Protein AF-A0A2N0B9K7-F1 (afdb_monomer_lite)

Radius of gyration: 24.24 Å; chains: 1; bounding box: 73×60×62 Å

Structure (mmCIF, N/CA/C/O backbone):
data_AF-A0A2N0B9K7-F1
#
_entry.id   AF-A0A2N0B9K7-F1
#
loop_
_atom_site.group_PDB
_atom_site.id
_atom_site.type_symbol
_atom_site.label_atom_id
_atom_site.label_alt_id
_atom_site.label_comp_id
_atom_site.label_asym_id
_atom_site.label_entity_id
_atom_site.label_seq_id
_atom_site.pdbx_PDB_ins_code
_atom_site.Cartn_x
_atom_site.Cartn_y
_atom_site.Cartn_z
_atom_site.occupancy
_atom_site.B_iso_or_equiv
_atom_site.auth_seq_id
_atom_site.auth_comp_id
_atom_site.auth_asym_id
_atom_site.auth_atom_id
_atom_site.pdbx_PDB_model_num
ATOM 1 N N . MET A 1 1 ? -47.141 42.697 14.005 1.00 39.62 1 MET A N 1
ATOM 2 C CA . MET A 1 1 ? -47.001 41.794 12.839 1.00 39.62 1 MET A CA 1
ATOM 3 C C . MET A 1 1 ? -46.408 42.577 11.673 1.00 39.62 1 MET A C 1
ATOM 5 O O . MET A 1 1 ? -47.126 43.359 11.064 1.00 39.62 1 MET A O 1
ATOM 9 N N . ARG A 1 2 ? -45.106 42.437 11.390 1.00 40.75 2 ARG A N 1
ATOM 10 C CA . ARG A 1 2 ? -44.506 42.944 10.142 1.00 40.75 2 ARG A CA 1
ATOM 11 C C . ARG A 1 2 ? -44.553 41.817 9.115 1.00 40.75 2 ARG A C 1
ATOM 13 O O . ARG A 1 2 ? -44.031 40.745 9.392 1.00 40.75 2 ARG A O 1
ATOM 20 N N . ARG A 1 3 ? -45.212 42.049 7.977 1.00 46.88 3 ARG A N 1
ATOM 21 C CA . ARG A 1 3 ? -45.185 41.140 6.823 1.00 46.88 3 ARG A CA 1
ATOM 22 C C . ARG A 1 3 ? -43.888 41.394 6.054 1.00 46.88 3 ARG A C 1
ATOM 24 O O . ARG A 1 3 ? -43.639 42.531 5.661 1.00 46.88 3 ARG A O 1
ATOM 31 N N . GLU A 1 4 ? -43.065 40.365 5.890 1.00 45.44 4 GLU A N 1
ATOM 32 C CA . GLU A 1 4 ? -41.882 40.423 5.028 1.00 45.44 4 GLU A CA 1
ATOM 33 C C . GLU A 1 4 ? -42.287 40.417 3.545 1.00 45.44 4 GLU A C 1
ATOM 35 O O . GLU A 1 4 ? -43.306 39.843 3.161 1.00 45.44 4 GLU A O 1
ATOM 40 N N . ASN A 1 5 ? -41.508 41.131 2.727 1.00 48.59 5 ASN A N 1
ATOM 41 C CA . ASN A 1 5 ? -41.804 41.447 1.331 1.00 48.59 5 ASN A CA 1
ATOM 42 C C . ASN A 1 5 ? -41.466 40.250 0.400 1.00 48.59 5 ASN A C 1
ATOM 44 O O . ASN A 1 5 ? -40.305 39.822 0.372 1.00 48.59 5 ASN A O 1
ATOM 48 N N . PRO A 1 6 ? -42.428 39.710 -0.376 1.00 53.12 6 PRO A N 1
ATOM 49 C CA . PRO A 1 6 ? -42.260 38.474 -1.155 1.00 53.12 6 PRO A CA 1
ATOM 50 C C . PRO A 1 6 ? -41.250 38.559 -2.315 1.00 53.12 6 PRO A C 1
ATOM 52 O O . PRO A 1 6 ? -40.698 37.537 -2.724 1.00 53.12 6 PRO A O 1
ATOM 55 N N . GLU A 1 7 ? -40.928 39.751 -2.828 1.00 51.97 7 GLU A N 1
ATOM 56 C CA . GLU A 1 7 ? -39.942 39.894 -3.916 1.00 51.97 7 GLU A CA 1
ATOM 57 C C . GLU A 1 7 ? -38.506 39.565 -3.469 1.00 51.97 7 GLU A C 1
ATOM 59 O O . GLU A 1 7 ? -37.702 39.017 -4.233 1.00 51.97 7 GLU A O 1
ATOM 64 N N . THR A 1 8 ? -38.191 39.817 -2.196 1.00 52.34 8 THR A N 1
ATOM 65 C CA . THR A 1 8 ? -36.884 39.506 -1.600 1.00 52.34 8 THR A CA 1
ATOM 66 C C . THR A 1 8 ? -36.643 38.003 -1.443 1.00 52.34 8 THR A C 1
ATOM 68 O O . THR A 1 8 ? -35.501 37.556 -1.552 1.00 52.34 8 THR A O 1
ATOM 71 N N . GLU A 1 9 ? -37.691 37.204 -1.236 1.00 50.91 9 GLU A N 1
ATOM 72 C CA . GLU A 1 9 ? -37.573 35.744 -1.133 1.00 50.91 9 GLU A CA 1
ATOM 73 C C . GLU A 1 9 ? -37.316 35.080 -2.488 1.00 50.91 9 GLU A C 1
ATOM 75 O O . GLU A 1 9 ? -36.473 34.188 -2.595 1.00 50.91 9 GLU A O 1
ATOM 80 N N . ILE A 1 10 ? -37.980 35.542 -3.550 1.00 53.94 10 ILE A N 1
ATOM 81 C CA . ILE A 1 10 ? -37.836 34.966 -4.896 1.00 53.94 10 ILE A CA 1
ATOM 82 C C . ILE A 1 10 ? -36.427 35.228 -5.453 1.00 53.94 10 ILE A C 1
ATOM 84 O O . ILE A 1 10 ? -35.823 34.347 -6.078 1.00 53.94 10 ILE A O 1
ATOM 88 N N . SER A 1 11 ? -35.864 36.409 -5.178 1.00 48.28 11 SER A N 1
ATOM 89 C CA . SER A 1 11 ? -34.483 36.745 -5.547 1.00 48.28 11 SER A CA 1
ATOM 90 C C . SER A 1 11 ? -33.460 35.894 -4.777 1.00 48.28 11 SER A C 1
ATOM 92 O O . SER A 1 11 ? -32.559 35.305 -5.385 1.00 48.28 11 SER A O 1
ATOM 94 N N . LYS A 1 12 ? -33.659 35.699 -3.461 1.00 47.34 12 LYS A N 1
ATOM 95 C CA . LYS A 1 12 ? -32.837 34.791 -2.635 1.00 47.34 12 LYS A CA 1
ATOM 96 C C . LYS A 1 12 ? -32.914 33.341 -3.128 1.00 47.34 12 LYS A C 1
ATOM 98 O O . LYS A 1 12 ? -31.878 32.698 -3.292 1.00 47.34 12 LYS A O 1
ATOM 103 N N . MET A 1 13 ? -34.105 32.844 -3.468 1.00 43.22 13 MET A N 1
ATOM 104 C CA . MET A 1 13 ? -34.295 31.489 -4.004 1.00 43.22 13 MET A CA 1
ATOM 105 C C . MET A 1 13 ? -33.616 31.273 -5.366 1.00 43.22 13 MET A C 1
ATOM 107 O O . MET A 1 13 ? -33.072 30.194 -5.615 1.00 43.22 13 MET A O 1
ATOM 111 N N . ARG A 1 14 ? -33.587 32.281 -6.253 1.00 43.34 14 ARG A N 1
ATOM 112 C CA . ARG A 1 14 ? -32.855 32.194 -7.533 1.00 43.34 14 ARG A CA 1
ATOM 113 C C . ARG A 1 14 ? -31.338 32.162 -7.339 1.00 43.34 14 ARG A C 1
ATOM 115 O O . ARG A 1 14 ? -30.671 31.395 -8.033 1.00 43.34 14 ARG A O 1
ATOM 122 N N . ILE A 1 15 ? -30.799 32.935 -6.395 1.00 47.88 15 ILE A N 1
ATOM 123 C CA . ILE A 1 15 ? -29.361 32.957 -6.075 1.00 47.88 15 ILE A CA 1
ATOM 124 C C . ILE A 1 15 ? -28.927 31.631 -5.431 1.00 47.88 15 ILE A C 1
ATOM 126 O O . ILE A 1 15 ? -27.910 31.067 -5.835 1.00 47.88 15 ILE A O 1
ATOM 130 N N . ILE A 1 16 ? -29.735 31.070 -4.524 1.00 46.47 16 ILE A N 1
ATOM 131 C CA . ILE A 1 16 ? -29.478 29.763 -3.895 1.00 46.47 16 ILE A CA 1
ATOM 132 C C . ILE A 1 16 ? -29.486 28.638 -4.938 1.00 46.47 16 ILE A C 1
ATOM 134 O O . ILE A 1 16 ? -28.570 27.821 -4.955 1.00 46.47 16 ILE A O 1
ATOM 138 N N . ARG A 1 17 ? -30.439 28.633 -5.883 1.00 40.28 17 ARG A N 1
ATOM 139 C CA . ARG A 1 17 ? -30.483 27.627 -6.964 1.00 40.28 17 ARG A CA 1
ATOM 140 C C . ARG A 1 17 ? -29.315 27.742 -7.951 1.00 40.28 17 ARG A C 1
ATOM 142 O O . ARG A 1 17 ? -28.877 26.727 -8.490 1.00 40.28 17 ARG A O 1
ATOM 149 N N . ARG A 1 18 ? -28.794 28.952 -8.197 1.00 37.12 18 ARG A N 1
ATOM 150 C CA . ARG A 1 18 ? -27.610 29.179 -9.052 1.00 37.12 18 ARG A CA 1
ATOM 151 C C . ARG A 1 18 ? -26.314 28.772 -8.340 1.00 37.12 18 ARG A C 1
ATOM 153 O O . ARG A 1 18 ? -25.482 28.116 -8.955 1.00 37.12 18 ARG A O 1
ATOM 160 N N . SER A 1 19 ? -26.195 29.086 -7.049 1.00 40.81 19 SER A N 1
ATOM 161 C CA . SER A 1 19 ? -25.096 28.664 -6.168 1.00 40.81 19 SER A CA 1
ATOM 162 C C . SER A 1 19 ? -25.042 27.142 -6.006 1.00 40.81 19 SER A C 1
ATOM 164 O O . SER A 1 19 ? -23.991 26.541 -6.210 1.00 40.81 19 SER A O 1
ATOM 166 N N . GLN A 1 20 ? -26.192 26.498 -5.772 1.00 45.50 20 GLN A N 1
ATOM 167 C CA . GLN A 1 20 ? -26.290 25.040 -5.704 1.00 45.50 20 GLN A CA 1
ATOM 168 C C . GLN A 1 20 ? -25.861 24.394 -7.020 1.00 45.50 20 GLN A C 1
ATOM 170 O O . GLN A 1 20 ? -25.019 23.513 -6.982 1.00 45.50 20 GLN A O 1
ATOM 175 N N . ARG A 1 21 ? -26.331 24.874 -8.182 1.00 37.31 21 ARG A N 1
ATOM 176 C CA . ARG A 1 21 ? -25.922 24.325 -9.490 1.00 37.31 21 ARG A CA 1
ATOM 177 C C . ARG A 1 21 ? -24.427 24.490 -9.789 1.00 37.31 21 ARG A C 1
ATOM 179 O O . ARG A 1 21 ? -23.845 23.583 -10.372 1.00 37.31 21 ARG A O 1
ATOM 186 N N . ILE A 1 22 ? -23.801 25.600 -9.388 1.00 44.16 22 ILE A N 1
ATOM 187 C CA . ILE A 1 22 ? -22.349 25.816 -9.548 1.00 44.16 22 ILE A CA 1
ATOM 188 C C . ILE A 1 22 ? -21.558 24.916 -8.588 1.00 44.16 22 ILE A C 1
ATOM 190 O O . ILE A 1 22 ? -20.574 24.310 -9.003 1.00 44.16 22 ILE A O 1
ATOM 194 N N . ALA A 1 23 ? -22.017 24.756 -7.344 1.00 41.81 23 ALA A N 1
ATOM 195 C CA . ALA A 1 23 ? -21.420 23.831 -6.385 1.00 41.81 23 ALA A CA 1
ATOM 196 C C . ALA A 1 23 ? -21.549 22.369 -6.845 1.00 41.81 23 ALA A C 1
ATOM 198 O O . ALA A 1 23 ? -20.580 21.625 -6.759 1.00 41.81 23 ALA A O 1
ATOM 199 N N . THR A 1 24 ? -22.694 21.963 -7.413 1.00 42.88 24 THR A N 1
ATOM 200 C CA . THR A 1 24 ? -22.865 20.613 -7.981 1.00 42.88 24 THR A CA 1
ATOM 201 C C . THR A 1 24 ? -21.972 20.399 -9.205 1.00 42.88 24 THR A C 1
ATOM 203 O O . THR A 1 24 ? -21.429 19.313 -9.367 1.00 42.88 24 THR A O 1
ATOM 206 N N . LEU A 1 25 ? -21.768 21.425 -10.042 1.00 33.03 25 LEU A N 1
ATOM 207 C CA . LEU A 1 25 ? -20.898 21.337 -11.219 1.00 33.03 25 LEU A CA 1
ATOM 208 C C . LEU A 1 25 ? -19.408 21.271 -10.835 1.00 33.03 25 LEU A C 1
ATOM 210 O O . LEU A 1 25 ? -18.680 20.460 -11.393 1.00 33.03 25 LEU A O 1
ATOM 214 N N . LEU A 1 26 ? -18.957 22.060 -9.853 1.00 34.88 26 LEU A N 1
ATOM 215 C CA . LEU A 1 26 ? -17.580 22.011 -9.338 1.00 34.88 26 LEU A CA 1
ATOM 216 C C . LEU A 1 26 ? -17.288 20.700 -8.591 1.00 34.88 26 LEU A C 1
ATOM 218 O O . LEU A 1 26 ? -16.206 20.137 -8.745 1.00 34.88 26 LEU A O 1
ATOM 222 N N . PHE A 1 27 ? -18.262 20.175 -7.841 1.00 36.56 27 PHE A N 1
ATOM 223 C CA . PHE A 1 27 ? -18.154 18.870 -7.186 1.00 36.56 27 PHE A CA 1
ATOM 224 C C . PHE A 1 27 ? -18.120 17.733 -8.217 1.00 36.56 27 PHE A C 1
ATOM 226 O O . PHE A 1 27 ? -17.289 16.839 -8.114 1.00 36.56 27 PHE A O 1
ATOM 233 N N . ALA A 1 28 ? -18.939 17.811 -9.272 1.00 30.83 28 ALA A N 1
ATOM 234 C CA . ALA A 1 28 ? -18.919 16.847 -10.369 1.00 30.83 28 ALA A CA 1
ATOM 235 C C . ALA A 1 28 ? -17.606 16.892 -11.171 1.00 30.83 28 ALA A C 1
ATOM 237 O O . ALA A 1 28 ? -17.072 15.840 -11.497 1.00 30.83 28 ALA A O 1
ATOM 238 N N . ILE A 1 29 ? -17.038 18.073 -11.445 1.00 37.44 29 ILE A N 1
ATOM 239 C CA . ILE A 1 29 ? -15.742 18.199 -12.139 1.00 37.44 29 ILE A CA 1
ATOM 240 C C . ILE A 1 29 ? -14.598 17.660 -11.267 1.00 37.44 29 ILE A C 1
ATOM 242 O O . ILE A 1 29 ? -13.716 16.980 -11.791 1.00 37.44 29 ILE A O 1
ATOM 246 N N . SER A 1 30 ? -14.637 17.883 -9.948 1.00 35.56 30 SER A N 1
ATOM 247 C CA . SER A 1 30 ? -13.704 17.259 -8.999 1.00 35.56 30 SER A CA 1
ATOM 248 C C . SER A 1 30 ? -13.837 15.730 -9.016 1.00 35.56 30 SER A C 1
ATOM 250 O O . SER A 1 30 ? -12.867 15.028 -9.285 1.00 35.56 30 SER A O 1
ATOM 252 N N . CYS A 1 31 ? -15.053 15.191 -8.881 1.00 34.00 31 CYS A N 1
ATOM 253 C CA . CYS A 1 31 ? -15.286 13.744 -8.889 1.00 34.00 31 CYS A CA 1
ATOM 254 C C . CYS A 1 31 ? -14.933 13.069 -10.232 1.00 34.00 31 CYS A C 1
ATOM 256 O O . CYS A 1 31 ? -14.394 11.964 -10.229 1.00 34.00 31 CYS A O 1
ATOM 258 N N . ILE A 1 32 ? -15.177 13.722 -11.377 1.00 33.44 32 ILE A N 1
ATOM 259 C CA . ILE A 1 32 ? -14.824 13.198 -12.711 1.00 33.44 32 ILE A CA 1
ATOM 260 C C . ILE A 1 32 ? -13.302 13.233 -12.930 1.00 33.44 32 ILE A C 1
ATOM 262 O O . ILE A 1 32 ? -12.739 12.274 -13.457 1.00 33.44 32 ILE A O 1
ATOM 266 N N . SER A 1 33 ? -12.616 14.284 -12.468 1.00 34.84 33 SER A N 1
ATOM 267 C CA . SER A 1 33 ? -11.148 14.386 -12.549 1.00 34.84 33 SER A CA 1
ATOM 268 C C . SER A 1 33 ? -10.447 13.360 -11.648 1.00 34.84 33 SER A C 1
ATOM 270 O O . SER A 1 33 ? -9.407 12.818 -12.014 1.00 34.84 33 SER A O 1
ATOM 272 N N . PHE A 1 34 ? -11.047 13.034 -10.500 1.00 37.44 34 PHE A N 1
ATOM 273 C CA . PHE A 1 34 ? -10.532 12.050 -9.546 1.00 37.44 34 PHE A CA 1
ATOM 274 C C . PHE A 1 34 ? -10.842 10.598 -9.935 1.00 37.44 34 PHE A C 1
ATOM 276 O O . PHE A 1 34 ? -10.009 9.721 -9.697 1.00 37.44 34 PHE A O 1
ATOM 283 N N . SER A 1 35 ? -11.999 10.315 -10.561 1.00 39.81 35 SER A N 1
ATOM 284 C CA . SER A 1 35 ? -12.300 9.005 -11.184 1.00 39.81 35 SER A CA 1
ATOM 285 C C . SER A 1 35 ? -11.183 8.577 -12.118 1.00 39.81 35 SER A C 1
ATOM 287 O O . SER A 1 35 ? -10.720 7.441 -12.066 1.00 39.81 35 SER A O 1
ATOM 289 N N . LEU A 1 36 ? -10.717 9.540 -12.905 1.00 35.50 36 LEU A N 1
ATOM 290 C CA . LEU A 1 36 ? -9.620 9.376 -13.829 1.00 35.50 36 LEU A CA 1
ATOM 291 C C . LEU A 1 36 ? -8.286 9.117 -13.110 1.00 35.50 36 LEU A C 1
ATOM 293 O O . LEU A 1 36 ? -7.494 8.335 -13.605 1.00 35.50 36 LEU A O 1
ATOM 297 N N . TYR A 1 37 ? -8.016 9.717 -11.948 1.00 38.06 37 TYR A N 1
ATOM 298 C CA . TYR A 1 37 ? -6.670 9.740 -11.362 1.00 38.06 37 TYR A CA 1
ATOM 299 C C . TYR A 1 37 ? -6.185 8.418 -10.737 1.00 38.06 37 TYR A C 1
ATOM 301 O O . TYR A 1 37 ? -4.991 8.156 -10.814 1.00 38.06 37 TYR A O 1
ATOM 309 N N . SER A 1 38 ? -7.040 7.561 -10.157 1.00 46.03 38 SER A N 1
ATOM 310 C CA . SER A 1 38 ? -6.562 6.271 -9.601 1.00 46.03 38 SER A CA 1
ATOM 311 C C . SER A 1 38 ? -6.305 5.219 -10.679 1.00 46.03 38 SER A C 1
ATOM 313 O O . SER A 1 38 ? -5.316 4.493 -10.616 1.00 46.03 38 SER A O 1
ATOM 315 N N . GLU A 1 39 ? -7.145 5.181 -11.712 1.00 45.41 39 GLU A N 1
ATOM 316 C CA . GLU A 1 39 ? -6.987 4.264 -12.840 1.00 45.41 39 GLU A CA 1
ATOM 317 C C . GLU A 1 39 ? -5.920 4.780 -13.822 1.00 45.41 39 GLU A C 1
ATOM 319 O O . GLU A 1 39 ? -5.015 4.036 -14.192 1.00 45.41 39 GLU A O 1
ATOM 324 N N . ILE A 1 40 ? -5.914 6.081 -14.156 1.00 46.81 40 ILE A N 1
ATOM 325 C CA . ILE A 1 40 ? -4.844 6.690 -14.968 1.00 46.81 40 ILE A CA 1
ATOM 326 C C . ILE A 1 40 ? -3.535 6.775 -14.194 1.00 46.81 40 ILE A C 1
ATOM 328 O O . ILE A 1 40 ? -2.494 6.544 -14.788 1.00 46.81 40 ILE A O 1
ATOM 332 N N . GLY A 1 41 ? -3.533 7.120 -12.908 1.00 53.28 41 GLY A N 1
ATOM 333 C CA . GLY A 1 41 ? -2.304 7.273 -12.123 1.00 53.28 41 GLY A CA 1
ATOM 334 C C . GLY A 1 41 ? -1.528 5.966 -12.023 1.00 53.28 41 GLY A C 1
ATOM 335 O O . GLY A 1 41 ? -0.323 5.955 -12.285 1.00 53.28 41 GLY A O 1
ATOM 336 N N . ASN A 1 42 ? -2.236 4.865 -11.752 1.00 55.25 42 ASN A N 1
ATOM 337 C CA . ASN A 1 42 ? -1.649 3.532 -11.704 1.00 55.25 42 ASN A CA 1
ATOM 338 C C . ASN A 1 42 ? -1.136 3.080 -13.076 1.00 55.25 42 ASN A C 1
ATOM 340 O O . ASN A 1 42 ? 0.042 2.742 -13.206 1.00 55.25 42 ASN A O 1
ATOM 344 N N . ASN A 1 43 ? -1.981 3.168 -14.108 1.00 63.44 43 ASN A N 1
ATOM 345 C CA . ASN A 1 43 ? -1.618 2.751 -15.465 1.00 63.44 43 ASN A CA 1
ATOM 346 C C . ASN A 1 43 ? -0.480 3.609 -16.038 1.00 63.44 43 ASN A C 1
ATOM 348 O O . ASN A 1 43 ? 0.401 3.110 -16.732 1.00 63.44 43 ASN A O 1
ATOM 352 N N . ARG A 1 44 ? -0.448 4.904 -15.711 1.00 74.06 44 ARG A N 1
ATOM 353 C CA . ARG A 1 44 ? 0.588 5.840 -16.162 1.00 74.06 44 ARG A CA 1
ATOM 354 C C . ARG A 1 44 ? 1.912 5.632 -15.434 1.00 74.06 44 ARG A C 1
ATOM 356 O O . ARG A 1 44 ? 2.960 5.815 -16.046 1.00 74.06 44 ARG A O 1
ATOM 363 N N . LEU A 1 45 ? 1.896 5.267 -14.150 1.00 69.69 45 LEU A N 1
ATOM 364 C CA . LEU A 1 45 ? 3.125 4.935 -13.428 1.00 69.69 45 LEU A CA 1
ATOM 365 C C . LEU A 1 45 ? 3.739 3.643 -13.973 1.00 69.69 45 LEU A C 1
ATOM 367 O O . LEU A 1 45 ? 4.937 3.617 -14.255 1.00 69.69 45 LEU A O 1
ATOM 371 N N . GLU A 1 46 ? 2.923 2.611 -14.201 1.00 69.00 46 GLU A N 1
ATOM 372 C CA . GLU A 1 46 ? 3.372 1.383 -14.862 1.00 69.00 46 GLU A CA 1
ATOM 373 C C . GLU A 1 46 ? 3.924 1.668 -16.264 1.00 69.00 46 GLU A C 1
ATOM 375 O O . GLU A 1 46 ? 5.028 1.231 -16.588 1.00 69.00 46 GLU A O 1
ATOM 380 N N . GLU A 1 47 ? 3.222 2.466 -17.072 1.00 77.62 47 GLU A N 1
ATOM 381 C CA . GLU A 1 47 ? 3.668 2.852 -18.412 1.00 77.62 47 GLU A CA 1
ATOM 382 C C . GLU A 1 47 ? 5.046 3.532 -18.394 1.00 77.62 47 GLU A C 1
ATOM 384 O O . GLU A 1 47 ? 5.901 3.218 -19.223 1.00 77.62 47 GLU A O 1
ATOM 389 N N . LEU A 1 48 ? 5.291 4.450 -17.454 1.00 78.12 48 LEU A N 1
ATOM 390 C CA . LEU A 1 48 ? 6.590 5.116 -17.323 1.00 78.12 48 LEU A CA 1
ATOM 391 C C . LEU A 1 48 ? 7.704 4.121 -16.975 1.00 78.12 48 LEU A C 1
ATOM 393 O O . LEU A 1 48 ? 8.761 4.147 -17.612 1.00 78.12 48 LEU A O 1
ATOM 397 N N . ILE A 1 49 ? 7.436 3.201 -16.042 1.00 74.12 49 ILE A N 1
ATOM 398 C CA . ILE A 1 49 ? 8.371 2.140 -15.648 1.00 74.12 49 ILE A CA 1
ATOM 399 C C . ILE A 1 49 ? 8.684 1.236 -16.841 1.00 74.12 49 ILE A C 1
ATOM 401 O O . ILE A 1 49 ? 9.855 0.951 -17.106 1.00 74.12 49 ILE A O 1
ATOM 405 N N . LEU A 1 50 ? 7.666 0.802 -17.587 1.00 78.62 50 LEU A N 1
ATOM 406 C CA . LEU A 1 50 ? 7.848 -0.031 -18.772 1.00 78.62 50 LEU A CA 1
ATOM 407 C C . LEU A 1 50 ? 8.643 0.713 -19.850 1.00 78.62 50 LEU A C 1
ATOM 409 O O . LEU A 1 50 ? 9.637 0.178 -20.332 1.00 78.62 50 LEU A O 1
ATOM 413 N N . LYS A 1 51 ? 8.311 1.975 -20.152 1.00 83.50 51 LYS A N 1
ATOM 414 C CA . LYS A 1 51 ? 9.055 2.801 -21.122 1.00 83.50 51 LYS A CA 1
ATOM 415 C C . LYS A 1 51 ? 10.521 2.982 -20.745 1.00 83.50 51 LYS A C 1
ATOM 417 O O . LYS A 1 51 ? 11.385 2.926 -21.618 1.00 83.50 51 LYS A O 1
ATOM 422 N N . ARG A 1 52 ? 10.824 3.203 -19.461 1.00 85.88 52 ARG A N 1
ATOM 423 C CA . ARG A 1 52 ? 12.213 3.330 -18.995 1.00 85.88 52 ARG A CA 1
ATOM 424 C C . ARG A 1 52 ? 12.957 2.018 -19.187 1.00 85.88 52 ARG A C 1
ATOM 426 O O . ARG A 1 52 ? 14.063 2.015 -19.719 1.00 85.88 52 ARG A O 1
ATOM 433 N N . ASN A 1 53 ? 12.348 0.909 -18.772 1.00 83.12 53 ASN A N 1
ATOM 434 C CA . ASN A 1 53 ? 12.972 -0.408 -18.834 1.00 83.12 53 ASN A CA 1
ATOM 435 C C . ASN A 1 53 ? 13.071 -0.955 -20.265 1.00 83.12 53 ASN A C 1
ATOM 437 O O . ASN A 1 53 ? 14.004 -1.698 -20.557 1.00 83.12 53 ASN A O 1
ATOM 441 N N . GLU A 1 54 ? 12.207 -0.531 -21.185 1.00 87.38 54 GLU A N 1
ATOM 442 C CA . GLU A 1 54 ? 12.297 -0.884 -22.604 1.00 87.38 54 GLU A CA 1
ATOM 443 C C . GLU A 1 54 ? 13.654 -0.476 -23.206 1.00 87.38 54 GLU A C 1
ATOM 445 O O . GLU A 1 54 ? 14.241 -1.239 -23.974 1.00 87.38 54 GLU A O 1
ATOM 450 N N . LEU A 1 55 ? 14.209 0.677 -22.805 1.00 85.94 55 LEU A N 1
ATOM 451 C CA . LEU A 1 55 ? 15.529 1.146 -23.256 1.00 85.94 55 LEU A CA 1
ATOM 452 C C . LEU A 1 55 ? 16.633 0.132 -22.920 1.00 85.94 55 LEU A C 1
ATOM 454 O O . LEU A 1 55 ? 17.485 -0.172 -23.753 1.00 85.94 55 LEU A O 1
ATOM 458 N N . PHE A 1 56 ? 16.579 -0.452 -21.722 1.00 86.38 56 PHE A N 1
ATOM 459 C CA . PHE A 1 56 ? 17.498 -1.504 -21.288 1.00 86.38 56 PHE A CA 1
ATOM 460 C C . PHE A 1 56 ? 17.183 -2.843 -21.969 1.00 86.38 56 PHE A C 1
ATOM 462 O O . PHE A 1 56 ? 18.094 -3.545 -22.418 1.00 86.38 56 PHE A O 1
ATOM 469 N N . ALA A 1 57 ? 15.898 -3.181 -22.107 1.00 85.88 57 ALA A N 1
ATOM 470 C CA . ALA A 1 57 ? 15.437 -4.403 -22.759 1.00 85.88 57 ALA A CA 1
ATOM 471 C C . ALA A 1 57 ? 15.939 -4.491 -24.208 1.00 85.88 57 ALA A C 1
ATOM 473 O O . ALA A 1 57 ? 16.460 -5.527 -24.626 1.00 85.88 57 ALA A O 1
ATOM 474 N N . ARG A 1 58 ? 15.875 -3.381 -24.956 1.00 92.12 58 ARG A N 1
ATOM 475 C CA . ARG A 1 58 ? 16.371 -3.276 -26.339 1.00 92.12 58 ARG A CA 1
ATOM 476 C C . ARG A 1 58 ? 17.874 -3.513 -26.469 1.00 92.12 58 ARG A C 1
ATOM 478 O O . ARG A 1 58 ? 18.327 -3.936 -27.530 1.00 92.12 58 ARG A O 1
ATOM 485 N N . ARG A 1 59 ? 18.651 -3.292 -25.404 1.00 92.12 59 ARG A N 1
ATOM 486 C CA . ARG A 1 59 ? 20.090 -3.610 -25.354 1.00 92.12 59 ARG A CA 1
ATOM 487 C C . ARG A 1 59 ? 20.384 -5.028 -24.854 1.00 92.12 59 ARG A C 1
ATOM 489 O O . ARG A 1 59 ? 21.545 -5.406 -24.757 1.00 92.12 59 ARG A O 1
ATOM 496 N N . GLY A 1 60 ? 19.355 -5.826 -24.571 1.00 91.12 60 GLY A N 1
ATOM 497 C CA . GLY A 1 60 ? 19.495 -7.206 -24.111 1.00 91.12 60 GLY A CA 1
ATOM 498 C C . GLY A 1 60 ? 19.701 -7.343 -22.604 1.00 91.12 60 GLY A C 1
ATOM 499 O O . GLY A 1 60 ? 20.251 -8.352 -22.161 1.00 91.12 60 GLY A O 1
ATOM 500 N N . TYR A 1 61 ? 19.262 -6.363 -21.809 1.00 87.12 61 TYR A N 1
ATOM 501 C CA . TYR A 1 61 ? 19.331 -6.455 -20.353 1.00 87.12 61 TYR A CA 1
ATOM 502 C C . TYR A 1 61 ? 18.483 -7.619 -19.838 1.00 87.12 61 TYR A C 1
ATOM 504 O O . TYR A 1 61 ? 17.304 -7.742 -20.177 1.00 87.12 61 TYR A O 1
ATOM 512 N N . LYS A 1 62 ? 19.069 -8.476 -19.004 1.00 84.25 62 LYS A N 1
ATOM 513 C CA . LYS A 1 62 ? 18.397 -9.616 -18.379 1.00 84.25 62 LYS A CA 1
ATOM 514 C C . LYS A 1 62 ? 17.790 -9.201 -17.038 1.00 84.25 62 LYS A C 1
ATOM 516 O O . LYS A 1 62 ? 18.478 -9.201 -16.017 1.00 84.25 62 LYS A O 1
ATOM 521 N N . PHE A 1 63 ? 16.492 -8.900 -17.038 1.00 74.19 63 PHE A N 1
ATOM 522 C CA . PHE A 1 63 ? 15.771 -8.517 -15.823 1.00 74.19 63 PHE A CA 1
ATOM 523 C C . PHE A 1 63 ? 15.759 -9.650 -14.794 1.00 74.19 63 PHE A C 1
ATOM 525 O O . PHE A 1 63 ? 15.369 -10.778 -15.098 1.00 74.19 63 PHE A O 1
ATOM 532 N N . LYS A 1 64 ? 16.147 -9.332 -13.553 1.00 69.75 64 LYS A N 1
ATOM 533 C CA . LYS A 1 64 ? 15.875 -10.183 -12.381 1.00 69.75 64 LYS A CA 1
ATOM 534 C C . LYS A 1 64 ? 14.425 -10.048 -11.926 1.00 69.75 64 LYS A C 1
ATOM 536 O O . LYS A 1 64 ? 13.859 -10.978 -11.358 1.00 69.75 64 LYS A O 1
ATOM 541 N N . ASN A 1 65 ? 13.834 -8.882 -12.174 1.00 60.75 65 ASN A N 1
ATOM 542 C CA . ASN A 1 65 ? 12.439 -8.615 -11.895 1.00 60.75 65 ASN A CA 1
ATOM 543 C C . ASN A 1 65 ? 11.535 -9.539 -12.719 1.00 60.75 65 ASN A C 1
ATOM 545 O O . ASN A 1 65 ? 11.435 -9.377 -13.933 1.00 60.75 65 ASN A O 1
ATOM 549 N N . GLY A 1 66 ? 10.853 -10.473 -12.050 1.00 55.75 66 GLY A N 1
ATOM 550 C CA . GLY A 1 66 ? 9.948 -11.422 -12.700 1.00 55.75 66 GLY A CA 1
ATOM 551 C C . GLY A 1 66 ? 8.824 -10.752 -13.495 1.00 55.75 66 GLY A C 1
ATOM 552 O O . GLY A 1 66 ? 8.427 -11.288 -14.524 1.00 55.75 66 GLY A O 1
ATOM 553 N N . ILE A 1 67 ? 8.365 -9.563 -13.086 1.00 60.44 67 ILE A N 1
ATOM 554 C CA . ILE A 1 67 ? 7.330 -8.791 -13.791 1.00 60.44 67 ILE A CA 1
ATOM 555 C C . ILE A 1 67 ? 7.894 -8.219 -15.093 1.00 60.44 67 ILE A C 1
ATOM 557 O O . ILE A 1 67 ? 7.342 -8.477 -16.156 1.00 60.44 67 ILE A O 1
ATOM 561 N N . LEU A 1 68 ? 9.009 -7.481 -15.030 1.00 66.69 68 LEU A N 1
ATOM 562 C CA . LEU A 1 68 ? 9.630 -6.900 -16.230 1.00 66.69 68 LEU A CA 1
ATOM 563 C C . LEU A 1 68 ? 10.103 -7.993 -17.189 1.00 66.69 68 LEU A C 1
ATOM 565 O O . LEU A 1 68 ? 9.906 -7.886 -18.395 1.00 66.69 68 LEU A O 1
ATOM 569 N N . TYR A 1 69 ? 10.673 -9.073 -16.655 1.00 74.12 69 TYR A N 1
ATOM 570 C CA . TYR A 1 69 ? 11.055 -10.231 -17.451 1.00 74.12 69 TYR A CA 1
ATOM 571 C C . TYR A 1 69 ? 9.844 -10.866 -18.143 1.00 74.12 69 TYR A C 1
ATOM 573 O O . TYR A 1 69 ? 9.914 -11.127 -19.341 1.00 74.12 69 TYR A O 1
ATOM 581 N N . SER A 1 70 ? 8.739 -11.084 -17.417 1.00 71.69 70 SER A N 1
ATOM 582 C CA . SER A 1 70 ? 7.514 -11.673 -17.978 1.00 71.69 70 SER A CA 1
ATOM 583 C C . SER A 1 70 ? 6.843 -10.773 -19.006 1.00 71.69 70 SER A C 1
ATOM 585 O O . SER A 1 70 ? 6.357 -11.282 -20.001 1.00 71.69 70 SER A O 1
ATOM 587 N N . HIS A 1 71 ? 6.885 -9.456 -18.821 1.00 77.69 71 HIS A N 1
ATOM 588 C CA . HIS A 1 71 ? 6.388 -8.510 -19.811 1.00 77.69 71 HIS A CA 1
ATOM 589 C C . HIS A 1 71 ? 7.257 -8.506 -21.078 1.00 77.69 71 HIS A C 1
ATOM 591 O O . HIS A 1 71 ? 6.764 -8.718 -22.179 1.00 77.69 71 HIS A O 1
ATOM 597 N N . PHE A 1 72 ? 8.576 -8.308 -20.950 1.00 80.75 72 PHE A N 1
ATOM 598 C CA . PHE A 1 72 ? 9.430 -8.149 -22.130 1.00 80.75 72 PHE A CA 1
ATOM 599 C C . PHE A 1 72 ? 9.658 -9.450 -22.908 1.00 80.75 72 PHE A C 1
ATOM 601 O O . PHE A 1 72 ? 9.873 -9.397 -24.116 1.00 80.75 72 PHE A O 1
ATOM 608 N N . ARG A 1 73 ? 9.580 -10.625 -22.267 1.00 87.31 73 ARG A N 1
ATOM 609 C CA . ARG A 1 73 ? 9.701 -11.926 -22.959 1.00 87.31 73 ARG A CA 1
ATOM 610 C C . ARG A 1 73 ? 8.556 -12.234 -23.922 1.00 87.31 73 ARG A C 1
ATOM 612 O O . ARG A 1 73 ? 8.702 -13.162 -24.707 1.00 87.31 73 ARG A O 1
ATOM 619 N N . GLU A 1 74 ? 7.444 -11.507 -23.842 1.00 88.88 74 GLU A N 1
ATOM 620 C CA . GLU A 1 74 ? 6.329 -11.632 -24.788 1.00 88.88 74 GLU A CA 1
ATOM 621 C C . GLU A 1 74 ? 6.655 -11.003 -26.151 1.00 88.88 74 GLU A C 1
ATOM 623 O O . GLU A 1 74 ? 5.957 -11.257 -27.128 1.00 88.88 74 GLU A O 1
ATOM 628 N N . PHE A 1 75 ? 7.725 -10.207 -26.242 1.00 88.12 75 PHE A N 1
ATOM 629 C CA . PHE A 1 75 ? 8.123 -9.541 -27.475 1.00 88.12 75 PHE A CA 1
ATOM 630 C C . PHE A 1 75 ? 9.271 -10.272 -28.183 1.00 88.12 75 PHE A C 1
ATOM 632 O O . PHE A 1 75 ? 10.357 -10.433 -27.625 1.00 88.12 75 PHE A O 1
ATOM 639 N N . ASP A 1 76 ? 9.095 -10.582 -29.470 1.00 95.81 76 ASP A N 1
ATOM 640 C CA . ASP A 1 76 ? 10.095 -11.285 -30.297 1.00 95.81 76 ASP A CA 1
ATOM 641 C C . ASP A 1 76 ? 11.454 -10.565 -30.404 1.00 95.81 76 ASP A C 1
ATOM 643 O O . ASP A 1 76 ? 12.499 -11.177 -30.653 1.00 95.81 76 ASP A O 1
ATOM 647 N N . TRP A 1 77 ? 11.456 -9.239 -30.236 1.00 93.94 77 TRP A N 1
ATOM 648 C CA . TRP A 1 77 ? 12.669 -8.423 -30.296 1.00 93.94 77 TRP A CA 1
ATOM 649 C C . TRP A 1 77 ? 13.501 -8.491 -29.010 1.00 93.94 77 TRP A C 1
ATOM 651 O O . TRP A 1 77 ? 14.687 -8.143 -29.034 1.00 93.94 77 TRP A O 1
ATOM 661 N N . TYR A 1 78 ? 12.926 -8.932 -27.889 1.00 95.50 78 TYR A N 1
ATOM 662 C CA . TYR A 1 78 ? 13.637 -8.993 -26.621 1.00 95.50 78 TYR A CA 1
ATOM 663 C C . TYR A 1 78 ? 14.503 -10.250 -26.544 1.00 95.50 78 TYR A C 1
ATOM 665 O O . TYR A 1 78 ? 14.026 -11.381 -26.485 1.00 95.50 78 TYR A O 1
ATOM 673 N N . ARG A 1 79 ? 15.823 -10.045 -26.518 1.00 95.31 79 ARG A N 1
ATOM 674 C CA . ARG A 1 79 ? 16.812 -11.121 -26.390 1.00 95.31 79 ARG A CA 1
ATOM 675 C C . ARG A 1 79 ? 17.685 -10.860 -25.163 1.00 95.31 79 ARG A C 1
ATOM 677 O O . ARG A 1 79 ? 18.653 -10.110 -25.293 1.00 95.31 79 ARG A O 1
ATOM 684 N N . PRO A 1 80 ? 17.370 -11.429 -23.985 1.00 93.62 80 PRO A N 1
ATOM 685 C CA . PRO A 1 80 ? 18.170 -11.230 -22.778 1.00 93.62 80 PRO A CA 1
ATOM 686 C C . PRO A 1 80 ? 19.561 -11.858 -22.941 1.00 93.62 80 PRO A C 1
ATOM 688 O O . PRO A 1 80 ? 19.671 -13.052 -23.213 1.00 93.62 80 PRO A O 1
ATOM 691 N N . ARG A 1 81 ? 20.620 -11.064 -22.757 1.00 92.25 81 ARG A N 1
ATOM 692 C CA . ARG A 1 81 ? 22.027 -11.473 -22.922 1.00 92.25 81 ARG A CA 1
ATOM 693 C C . ARG A 1 81 ? 22.817 -11.292 -21.634 1.00 92.25 81 ARG A C 1
ATOM 695 O O . ARG A 1 81 ? 23.378 -12.253 -21.116 1.00 92.25 81 ARG A O 1
ATOM 702 N N . GLU A 1 82 ? 22.814 -10.077 -21.097 1.00 91.25 82 GLU A N 1
ATOM 703 C CA . GLU A 1 82 ? 23.739 -9.654 -20.043 1.00 91.25 82 GLU A CA 1
ATOM 704 C C . GLU A 1 82 ? 22.995 -9.041 -18.855 1.00 91.25 82 GLU A C 1
ATOM 706 O O . GLU A 1 82 ? 21.870 -8.556 -18.979 1.00 91.25 82 GLU A O 1
ATOM 711 N N . LYS A 1 83 ? 23.619 -9.090 -17.674 1.00 79.75 83 LYS A N 1
ATOM 712 C CA . LYS A 1 83 ? 23.076 -8.480 -16.447 1.00 79.75 83 LYS A CA 1
ATOM 713 C C . LYS A 1 83 ? 23.316 -6.973 -16.376 1.00 79.75 83 LYS A C 1
ATOM 715 O O . LYS A 1 83 ? 22.749 -6.325 -15.507 1.00 79.75 83 LYS A O 1
ATOM 720 N N . GLU A 1 84 ? 24.148 -6.441 -17.261 1.00 80.06 84 GLU A N 1
ATOM 721 C CA . GLU A 1 84 ? 24.466 -5.026 -17.394 1.00 80.06 84 GLU A CA 1
ATOM 722 C C . GLU A 1 84 ? 24.509 -4.702 -18.883 1.00 80.06 84 GLU A C 1
ATOM 724 O O . GLU A 1 84 ? 24.913 -5.538 -19.684 1.00 80.06 84 GLU A O 1
ATOM 729 N N . VAL A 1 85 ? 24.042 -3.516 -19.270 1.00 88.31 85 VAL A N 1
ATOM 730 C CA . VAL A 1 85 ? 24.053 -3.081 -20.669 1.00 88.31 85 VAL A CA 1
ATOM 731 C C . VAL A 1 85 ? 24.465 -1.624 -20.756 1.00 88.31 85 VAL A C 1
ATOM 733 O O . VAL A 1 85 ? 24.027 -0.786 -19.966 1.00 88.31 85 VAL A O 1
ATOM 736 N N . ALA A 1 86 ? 25.286 -1.301 -21.751 1.00 89.81 86 ALA A N 1
ATOM 737 C CA . ALA A 1 86 ? 25.631 0.079 -22.045 1.00 89.81 86 ALA A CA 1
ATOM 738 C C . ALA A 1 86 ? 24.514 0.738 -22.870 1.00 89.81 86 ALA A C 1
ATOM 740 O O . ALA A 1 86 ? 24.220 0.336 -24.000 1.00 89.81 86 ALA A O 1
ATOM 741 N N . LEU A 1 87 ? 23.908 1.781 -22.306 1.00 85.75 87 LEU A N 1
ATOM 742 C CA . LEU A 1 87 ? 23.012 2.687 -23.024 1.00 85.75 87 LEU A CA 1
ATOM 743 C C . LEU A 1 87 ? 23.818 3.751 -23.788 1.00 85.75 87 LEU A C 1
ATOM 745 O O . LEU A 1 87 ? 24.908 4.136 -23.351 1.00 85.75 87 LEU A O 1
ATOM 749 N N . SER A 1 88 ? 23.280 4.251 -24.907 1.00 91.56 88 SER A N 1
ATOM 750 C CA . SER A 1 88 ? 23.834 5.462 -25.537 1.00 91.56 88 SER A CA 1
ATOM 751 C C . SER A 1 88 ? 23.566 6.687 -24.661 1.00 91.56 88 SER A C 1
ATOM 753 O O . SER A 1 88 ? 22.778 6.621 -23.719 1.00 91.56 88 SER A O 1
ATOM 755 N N . GLN A 1 89 ? 24.218 7.812 -24.953 1.00 93.38 89 GLN A N 1
ATOM 756 C CA . GLN A 1 89 ? 24.018 9.036 -24.172 1.00 93.38 89 GLN A CA 1
ATOM 757 C C . GLN A 1 89 ? 22.567 9.531 -24.246 1.00 93.38 89 GLN A C 1
ATOM 759 O O . GLN A 1 89 ? 22.007 9.970 -23.244 1.00 93.38 89 GLN A O 1
ATOM 764 N N . GLU A 1 90 ? 21.928 9.384 -25.405 1.00 91.88 90 GLU A N 1
ATOM 765 C CA . GLU A 1 90 ? 20.527 9.742 -25.624 1.00 91.88 90 GLU A CA 1
ATOM 766 C C . GLU A 1 90 ? 19.592 8.846 -24.803 1.00 91.88 90 GLU A C 1
ATOM 768 O O . GLU A 1 90 ? 18.706 9.349 -24.112 1.00 91.88 90 GLU A O 1
ATOM 773 N N . ASP A 1 91 ? 19.822 7.527 -24.822 1.00 85.69 91 ASP A N 1
ATOM 774 C CA . ASP A 1 91 ? 19.027 6.569 -24.049 1.00 85.69 91 ASP A CA 1
ATOM 775 C C . ASP A 1 91 ? 19.215 6.770 -22.540 1.00 85.69 91 ASP A C 1
ATOM 777 O O . ASP A 1 91 ? 18.250 6.661 -21.787 1.00 85.69 91 ASP A O 1
ATOM 781 N N . LYS A 1 92 ? 20.428 7.121 -22.085 1.00 85.69 92 LYS A N 1
ATOM 782 C CA . LYS A 1 92 ? 20.684 7.478 -20.679 1.00 85.69 92 LYS A CA 1
ATOM 783 C C . LYS A 1 92 ? 19.869 8.694 -20.262 1.00 85.69 92 LYS A C 1
ATOM 785 O O . LYS A 1 92 ? 19.114 8.611 -19.297 1.00 85.69 92 LYS A O 1
ATOM 790 N N . LYS A 1 93 ? 19.957 9.787 -21.026 1.00 90.00 93 LYS A N 1
ATOM 791 C CA . LYS A 1 93 ? 19.201 11.014 -20.750 1.00 90.00 93 LYS A CA 1
ATOM 792 C C . LYS A 1 93 ? 17.694 10.742 -20.706 1.00 90.00 93 LYS A C 1
ATOM 794 O O . LYS A 1 93 ? 17.005 11.183 -19.792 1.00 90.00 93 LYS A O 1
ATOM 799 N N . ARG A 1 94 ? 17.181 9.957 -21.655 1.00 85.62 94 ARG A N 1
ATOM 800 C CA . ARG A 1 94 ? 15.763 9.578 -21.692 1.00 85.62 94 ARG A CA 1
ATOM 801 C C . ARG A 1 94 ? 15.360 8.712 -20.496 1.00 85.62 94 ARG A C 1
ATOM 803 O O . ARG A 1 94 ? 14.288 8.917 -19.931 1.00 85.62 94 ARG A O 1
ATOM 810 N N . ALA A 1 95 ? 16.203 7.760 -20.096 1.00 75.38 95 ALA A N 1
ATOM 811 C CA . ALA A 1 95 ? 15.965 6.936 -18.914 1.00 75.38 95 ALA A CA 1
ATOM 812 C C . ALA A 1 95 ? 15.916 7.783 -17.630 1.00 75.38 95 ALA A C 1
ATOM 814 O O . ALA A 1 95 ? 15.077 7.528 -16.766 1.00 75.38 95 ALA A O 1
ATOM 815 N N . GLU A 1 96 ? 16.765 8.808 -17.520 1.00 79.75 96 GLU A N 1
ATOM 816 C CA . GLU A 1 96 ? 16.770 9.762 -16.404 1.00 79.75 96 GLU A CA 1
ATOM 817 C C . GLU A 1 96 ? 15.502 10.631 -16.372 1.00 79.75 96 GLU A C 1
ATOM 819 O O . GLU A 1 96 ? 14.899 10.801 -15.310 1.00 79.75 96 GLU A O 1
ATOM 824 N N . GLU A 1 97 ? 15.049 11.139 -17.521 1.00 82.12 97 GLU A N 1
ATOM 825 C CA . GLU A 1 97 ? 13.805 11.917 -17.640 1.00 82.12 97 GLU A CA 1
ATOM 826 C C . GLU A 1 97 ? 12.562 11.090 -17.266 1.00 82.12 97 GLU A C 1
ATOM 828 O O . GLU A 1 97 ? 11.671 11.569 -16.551 1.00 82.12 97 GLU A O 1
ATOM 833 N N . LEU A 1 98 ? 12.514 9.828 -17.704 1.00 78.31 98 LEU A N 1
ATOM 834 C CA . LEU A 1 98 ? 11.450 8.892 -17.336 1.00 78.31 98 LEU A CA 1
ATOM 835 C C . LEU A 1 98 ? 11.491 8.576 -15.842 1.00 78.31 98 LEU A C 1
ATOM 837 O O . LEU A 1 98 ? 10.461 8.680 -15.182 1.00 78.31 98 LEU A O 1
ATOM 841 N N . LEU A 1 99 ? 12.676 8.303 -15.286 1.00 77.69 99 LEU A N 1
ATOM 842 C CA . LEU A 1 99 ? 12.836 8.085 -13.851 1.00 77.69 99 LEU A CA 1
ATOM 843 C C . LEU A 1 99 ? 12.353 9.299 -13.050 1.00 77.69 99 LEU A C 1
ATOM 845 O O . LEU A 1 99 ? 11.623 9.134 -12.078 1.00 77.69 99 LEU A O 1
ATOM 849 N N . LYS A 1 100 ? 12.710 10.523 -13.452 1.00 77.31 100 LYS A N 1
ATOM 850 C CA . LYS A 1 100 ? 12.211 11.744 -12.803 1.00 77.31 100 LYS A CA 1
ATOM 851 C C . LYS A 1 100 ? 10.678 11.797 -12.817 1.00 77.31 100 LYS A C 1
ATOM 853 O O . LYS A 1 100 ? 10.070 12.032 -11.775 1.00 77.31 100 LYS A O 1
ATOM 858 N N . SER A 1 101 ? 10.067 11.507 -13.964 1.00 79.19 101 SER A N 1
ATOM 859 C CA . SER A 1 101 ? 8.608 11.485 -14.124 1.00 79.19 101 SER A CA 1
ATOM 860 C C . SER A 1 101 ? 7.936 10.413 -13.253 1.00 79.19 101 SER A C 1
ATOM 862 O O . SER A 1 101 ? 6.899 10.686 -12.648 1.00 79.19 101 SER A O 1
ATOM 864 N N . GLU A 1 102 ? 8.533 9.218 -13.140 1.00 74.88 102 GLU A N 1
ATOM 865 C CA . GLU A 1 102 ? 8.079 8.152 -12.230 1.00 74.88 102 GLU A CA 1
ATOM 866 C C . GLU A 1 102 ? 8.067 8.647 -10.781 1.00 74.88 102 GLU A C 1
ATOM 868 O O . GLU A 1 102 ? 7.062 8.500 -10.084 1.00 74.88 102 GLU A O 1
ATOM 873 N N . LYS A 1 103 ? 9.162 9.286 -10.337 1.00 69.75 103 LYS A N 1
ATOM 874 C CA . LYS A 1 103 ? 9.285 9.804 -8.966 1.00 69.75 103 LYS A CA 1
ATOM 875 C C . LYS A 1 103 ? 8.235 10.872 -8.662 1.00 69.75 103 LYS A C 1
ATOM 877 O O . LYS A 1 103 ? 7.628 10.838 -7.594 1.00 69.75 103 LYS A O 1
ATOM 882 N N . GLU A 1 104 ? 8.019 11.804 -9.587 1.00 76.12 104 GLU A N 1
ATOM 883 C CA . GLU A 1 104 ? 7.034 12.882 -9.443 1.00 76.12 104 GLU A CA 1
ATOM 884 C C . GLU A 1 104 ? 5.595 12.357 -9.429 1.00 76.12 104 GLU A C 1
ATOM 886 O O . GLU A 1 104 ? 4.774 12.806 -8.628 1.00 76.12 104 GLU A O 1
ATOM 891 N N . LEU A 1 105 ? 5.264 11.409 -10.312 1.00 72.94 105 LEU A N 1
ATOM 892 C CA . LEU A 1 105 ? 3.930 10.816 -10.358 1.00 72.94 105 LEU A CA 1
ATOM 893 C C . LEU A 1 105 ? 3.645 9.992 -9.100 1.00 72.94 105 LEU A C 1
ATOM 895 O O . LEU A 1 105 ? 2.600 10.176 -8.484 1.00 72.94 105 LEU A O 1
ATOM 899 N N . SER A 1 106 ? 4.593 9.156 -8.682 1.00 66.69 106 SER A N 1
ATOM 900 C CA . SER A 1 106 ? 4.468 8.356 -7.463 1.00 66.69 106 SER A CA 1
ATOM 901 C C . SER A 1 106 ? 4.374 9.228 -6.203 1.00 66.69 106 SER A C 1
ATOM 903 O O . SER A 1 106 ? 3.545 8.950 -5.342 1.00 66.69 106 SER A O 1
ATOM 905 N N . SER A 1 107 ? 5.129 10.335 -6.109 1.00 67.25 107 SER A N 1
ATOM 906 C CA . SER A 1 107 ? 4.970 11.289 -4.997 1.00 67.25 107 SER A CA 1
ATOM 907 C C . SER A 1 107 ? 3.556 11.860 -4.942 1.00 67.25 107 SER A C 1
ATOM 909 O O . SER A 1 107 ? 2.953 11.864 -3.877 1.00 67.25 107 SER A O 1
ATOM 911 N N . ARG A 1 108 ? 3.013 12.312 -6.079 1.00 70.25 108 ARG A N 1
ATOM 912 C CA . ARG A 1 108 ? 1.638 12.830 -6.124 1.00 70.25 108 ARG A CA 1
ATOM 913 C C . ARG A 1 108 ? 0.608 11.761 -5.785 1.00 70.25 108 ARG A C 1
ATOM 915 O O . ARG A 1 108 ? -0.418 12.069 -5.198 1.00 70.25 108 ARG A O 1
ATOM 922 N N . TYR A 1 109 ? 0.861 10.515 -6.175 1.00 69.94 109 TYR A N 1
ATOM 923 C CA . TYR A 1 109 ? -0.027 9.409 -5.844 1.00 69.94 109 TYR A CA 1
ATOM 924 C C . TYR A 1 109 ? -0.011 9.096 -4.344 1.00 69.94 109 TYR A C 1
ATOM 926 O O . TYR A 1 109 ? -1.062 8.874 -3.752 1.00 69.94 109 TYR A O 1
ATOM 934 N N . ALA A 1 110 ? 1.162 9.146 -3.710 1.00 65.81 110 ALA A N 1
ATOM 935 C CA . ALA A 1 110 ? 1.272 9.038 -2.261 1.00 65.81 110 ALA A CA 1
ATOM 936 C C . ALA A 1 110 ? 0.548 10.193 -1.550 1.00 65.81 110 ALA A C 1
ATOM 938 O O . ALA A 1 110 ? -0.264 9.919 -0.673 1.00 65.81 110 ALA A O 1
ATOM 939 N N . ASP A 1 111 ? 0.771 11.442 -1.980 1.00 68.06 111 ASP A N 1
ATOM 940 C CA . ASP A 1 111 ? 0.091 12.628 -1.432 1.00 68.06 111 ASP A CA 1
ATOM 941 C C . ASP A 1 111 ? -1.444 12.489 -1.543 1.00 68.06 111 ASP A C 1
ATOM 943 O O . ASP A 1 111 ? -2.176 12.740 -0.585 1.00 68.06 111 ASP A O 1
ATOM 947 N N . PHE A 1 112 ? -1.938 11.993 -2.683 1.00 71.75 112 PHE A N 1
ATOM 948 C CA . PHE A 1 112 ? -3.356 11.693 -2.879 1.00 71.75 112 PHE A CA 1
ATOM 949 C C . PHE A 1 112 ? -3.885 10.683 -1.846 1.00 71.75 112 PHE A C 1
ATOM 951 O O . PHE A 1 112 ? -4.907 10.920 -1.200 1.00 71.75 112 PHE A O 1
ATOM 958 N N . LEU A 1 113 ? -3.179 9.563 -1.668 1.00 70.38 113 LEU A N 1
ATOM 959 C CA . LEU A 1 113 ? -3.590 8.485 -0.766 1.00 70.38 113 LEU A CA 1
ATOM 960 C C . LEU A 1 113 ? -3.545 8.880 0.716 1.00 70.38 113 LEU A C 1
ATOM 962 O O . LEU A 1 113 ? -4.275 8.287 1.518 1.00 70.38 113 LEU A O 1
ATOM 966 N N . THR A 1 114 ? -2.687 9.829 1.098 1.00 67.12 114 THR A N 1
ATOM 967 C CA . THR A 1 114 ? -2.535 10.247 2.497 1.00 67.12 114 THR A CA 1
ATOM 968 C C . THR A 1 114 ? -3.392 11.451 2.857 1.00 67.12 114 THR A C 1
ATOM 970 O O . THR A 1 114 ? -4.063 11.401 3.889 1.00 67.12 114 THR A O 1
ATOM 973 N N . ASP A 1 115 ? -3.411 12.487 2.018 1.00 68.81 115 ASP A N 1
ATOM 974 C CA . ASP A 1 115 ? -3.842 13.826 2.440 1.00 68.81 115 ASP A CA 1
ATOM 975 C C . ASP A 1 115 ? -5.087 14.320 1.692 1.00 68.81 115 ASP A C 1
ATOM 977 O O . ASP A 1 115 ? -5.855 15.127 2.221 1.00 68.81 115 ASP A O 1
ATOM 98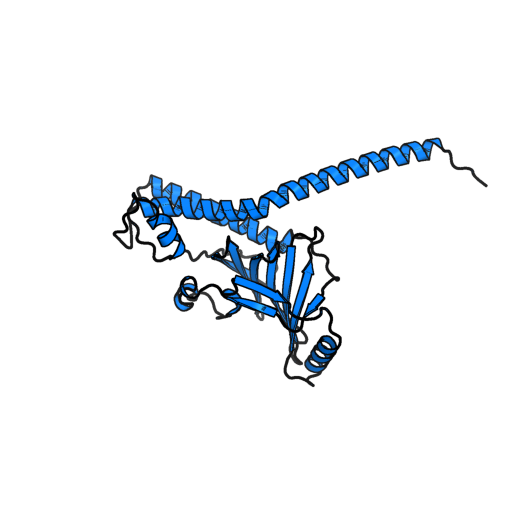1 N N . GLU A 1 116 ? -5.321 13.841 0.468 1.00 78.44 116 GLU A N 1
ATOM 982 C CA . GLU A 1 116 ? -6.418 14.357 -0.357 1.00 78.44 116 GLU A CA 1
ATOM 983 C C . GLU A 1 116 ? -7.742 13.624 -0.117 1.00 78.44 116 GLU A C 1
ATOM 985 O O . GLU A 1 116 ? -8.807 14.255 -0.140 1.00 78.44 116 GLU A O 1
ATOM 990 N N . ILE A 1 117 ? -7.707 12.311 0.152 1.00 82.75 117 ILE A N 1
ATOM 991 C CA . ILE A 1 117 ? -8.931 11.538 0.397 1.00 82.75 117 ILE A CA 1
ATOM 992 C C . ILE A 1 117 ? -9.616 12.048 1.668 1.00 82.75 117 ILE A C 1
ATOM 994 O O . ILE A 1 117 ? -9.108 11.936 2.782 1.00 82.75 117 ILE A O 1
ATOM 998 N N . GLN A 1 118 ? -10.829 12.569 1.499 1.00 89.12 118 GLN A N 1
ATOM 999 C CA . GLN A 1 118 ? -11.655 13.022 2.608 1.00 89.12 118 GLN A CA 1
ATOM 1000 C C . GLN A 1 118 ? -12.394 11.834 3.222 1.00 89.12 118 GLN A C 1
ATOM 1002 O O . GLN A 1 118 ? -13.300 11.272 2.605 1.00 89.12 118 GLN A O 1
ATOM 1007 N N . TRP A 1 119 ? -12.037 11.469 4.448 1.00 90.12 119 TRP A N 1
ATOM 1008 C CA . TRP A 1 119 ? -12.627 10.341 5.170 1.00 90.12 119 TRP A CA 1
ATOM 1009 C C . TRP A 1 119 ? -13.867 10.754 5.973 1.00 90.12 119 TRP A C 1
ATOM 1011 O O . TRP A 1 119 ? -13.991 11.902 6.415 1.00 90.12 119 TRP A O 1
ATOM 1021 N N . LYS A 1 120 ? -14.805 9.820 6.168 1.00 92.81 120 LYS A N 1
ATOM 1022 C CA . LYS A 1 120 ? -15.918 9.965 7.119 1.00 92.81 120 LYS A CA 1
ATOM 1023 C C . LYS A 1 120 ? -15.427 9.670 8.536 1.00 92.81 120 LYS A C 1
ATOM 1025 O O . LYS A 1 120 ? -15.731 8.631 9.120 1.00 92.81 120 LYS A O 1
ATOM 1030 N N . GLU A 1 121 ? -14.582 10.558 9.048 1.00 89.56 121 GLU A N 1
ATOM 1031 C CA . GLU A 1 121 ? -14.022 10.412 10.391 1.00 89.56 121 GLU A CA 1
ATOM 1032 C C . GLU A 1 121 ? -15.150 10.325 11.434 1.00 89.56 121 GLU A C 1
ATOM 1034 O O . GLU A 1 121 ? -16.120 11.080 11.376 1.00 89.56 121 GLU A O 1
ATOM 1039 N N . GLY A 1 122 ? -15.039 9.373 12.364 1.00 88.44 122 GLY A N 1
ATOM 1040 C CA . GLY A 1 122 ? -16.072 9.077 13.367 1.00 88.44 122 GLY A CA 1
ATOM 1041 C C . GLY A 1 122 ? -17.119 8.033 12.952 1.00 88.44 122 GLY A C 1
ATOM 1042 O O . GLY A 1 122 ? -17.803 7.505 13.822 1.00 88.44 122 GLY A O 1
ATOM 1043 N N . GLU A 1 123 ? -17.204 7.657 11.672 1.00 92.88 123 GLU A N 1
ATOM 1044 C CA . GLU A 1 123 ? -18.083 6.576 11.181 1.00 92.88 123 GLU A CA 1
ATOM 1045 C C . GLU A 1 123 ? -17.326 5.239 11.029 1.00 92.88 123 GLU A C 1
ATOM 1047 O O . GLU A 1 123 ? -17.588 4.450 10.122 1.00 92.88 123 GLU A O 1
ATOM 1052 N N . GLY A 1 124 ? -16.322 5.004 11.879 1.00 92.88 124 GLY A N 1
ATOM 1053 C CA . GLY A 1 124 ? -15.485 3.808 11.821 1.00 92.88 124 GLY A CA 1
ATOM 1054 C C . GLY A 1 124 ? -16.216 2.548 12.288 1.00 92.88 124 GLY A C 1
ATOM 1055 O O . GLY A 1 124 ? -16.847 2.545 13.342 1.00 92.88 124 GLY A O 1
ATOM 1056 N N . GLU A 1 125 ? -16.086 1.460 11.534 1.00 95.94 125 GLU A N 1
ATOM 1057 C CA . GLU A 1 125 ? -16.559 0.132 11.930 1.00 95.94 125 GLU A CA 1
ATOM 1058 C C . GLU A 1 125 ? -15.396 -0.719 12.447 1.00 95.94 125 GLU A C 1
ATOM 1060 O O . GLU A 1 125 ? -14.368 -0.847 11.779 1.00 95.94 125 GLU A O 1
ATOM 1065 N N . TYR A 1 126 ? -15.567 -1.327 13.620 1.00 96.44 126 TYR A N 1
ATOM 1066 C CA . TYR A 1 126 ? -14.535 -2.107 14.300 1.00 96.44 126 TYR A CA 1
ATOM 1067 C C . TYR A 1 126 ? -14.703 -3.604 14.032 1.00 96.44 126 TYR A C 1
ATOM 1069 O O . TYR A 1 126 ? -15.796 -4.146 14.183 1.00 96.44 126 TYR A O 1
ATOM 1077 N N . PHE A 1 127 ? -13.616 -4.289 13.686 1.00 97.12 127 PHE A N 1
ATOM 1078 C CA . PHE A 1 127 ? -13.601 -5.720 13.383 1.00 97.12 127 PHE A CA 1
ATOM 1079 C C . PHE A 1 127 ? -12.499 -6.427 14.166 1.00 97.12 127 PHE A C 1
ATOM 1081 O O . PHE A 1 127 ? -11.368 -5.954 14.217 1.00 97.12 127 PHE A O 1
ATOM 1088 N N . GLY A 1 128 ? -12.800 -7.591 14.742 1.00 94.19 128 GLY A N 1
ATOM 1089 C CA . GLY A 1 128 ? -11.802 -8.375 15.479 1.00 94.19 128 GLY A CA 1
ATOM 1090 C C . GLY A 1 128 ? -10.842 -9.144 14.569 1.00 94.19 128 GLY A C 1
ATOM 1091 O O . GLY A 1 128 ? -9.749 -9.510 14.985 1.00 94.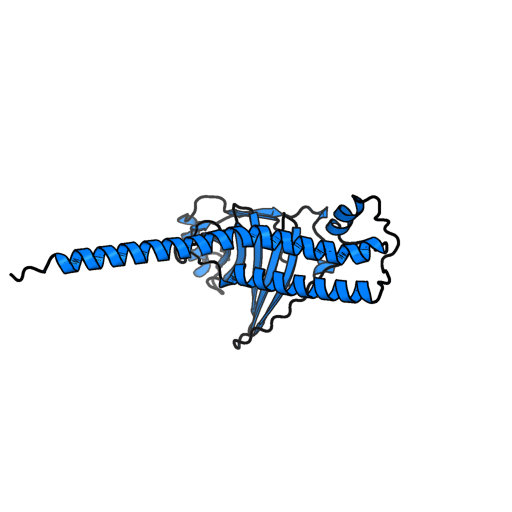19 128 GLY A O 1
ATOM 1092 N N . THR A 1 129 ? -11.235 -9.392 13.316 1.00 92.38 129 THR A N 1
ATOM 1093 C CA . THR A 1 129 ? -10.461 -10.211 12.374 1.00 92.38 129 THR A CA 1
ATOM 1094 C C . THR A 1 129 ? -10.529 -9.659 10.956 1.00 92.38 129 THR A C 1
ATOM 1096 O O . THR A 1 129 ? -11.476 -8.963 10.586 1.00 92.38 129 THR A O 1
ATOM 1099 N N . ALA A 1 130 ? -9.524 -9.995 10.151 1.00 91.19 130 ALA A N 1
ATOM 1100 C CA . ALA A 1 130 ? -9.507 -9.734 8.722 1.00 91.19 130 ALA A CA 1
ATOM 1101 C C . ALA A 1 130 ? -8.846 -10.903 7.988 1.00 91.19 130 ALA A C 1
ATOM 1103 O O . ALA A 1 130 ? -7.848 -11.453 8.455 1.00 91.19 130 ALA A O 1
ATOM 1104 N N . GLU A 1 131 ? -9.396 -11.259 6.833 1.00 89.75 131 GLU A N 1
ATOM 1105 C CA . GLU A 1 131 ? -8.770 -12.156 5.873 1.00 89.75 131 GLU A CA 1
ATOM 1106 C C . GLU A 1 131 ? -7.717 -11.379 5.097 1.00 89.75 131 GLU A C 1
ATOM 1108 O O . GLU A 1 131 ? -7.980 -10.268 4.630 1.00 89.75 131 GLU A O 1
ATOM 1113 N N . LYS A 1 132 ? -6.532 -11.963 4.943 1.00 86.81 132 LYS A N 1
ATOM 1114 C CA . LYS A 1 132 ? -5.466 -11.415 4.109 1.00 86.81 132 LYS A CA 1
ATOM 1115 C C . LYS A 1 132 ? -5.157 -12.424 3.018 1.00 86.81 132 LYS A C 1
ATOM 1117 O O . LYS A 1 132 ? -4.823 -13.567 3.317 1.00 86.81 132 LYS A O 1
ATOM 1122 N N . THR A 1 133 ? -5.222 -11.995 1.763 1.00 80.44 133 THR A N 1
ATOM 1123 C CA . THR A 1 133 ? -4.633 -12.769 0.668 1.00 80.44 133 THR A CA 1
ATOM 1124 C C . THR A 1 133 ? -3.230 -12.257 0.469 1.00 80.44 133 THR A C 1
ATOM 1126 O O . THR A 1 133 ? -3.030 -11.059 0.284 1.00 80.44 133 THR A O 1
ATOM 1129 N N . ALA A 1 134 ? -2.251 -13.146 0.515 1.00 73.31 134 ALA A N 1
ATOM 1130 C CA . ALA A 1 134 ? -0.876 -12.759 0.288 1.00 73.31 134 ALA A CA 1
ATOM 1131 C C . ALA A 1 134 ? -0.534 -12.795 -1.210 1.00 73.31 134 ALA A C 1
ATOM 1133 O O . ALA A 1 134 ? -1.071 -13.604 -1.964 1.00 73.31 134 ALA A O 1
ATOM 1134 N N . ILE A 1 135 ? 0.392 -11.938 -1.632 1.00 66.12 135 ILE A N 1
ATOM 1135 C CA . ILE A 1 135 ? 1.005 -11.954 -2.962 1.00 66.12 135 ILE A CA 1
ATOM 1136 C C . ILE A 1 135 ? 1.517 -13.383 -3.236 1.00 66.12 135 ILE A C 1
ATOM 1138 O O . ILE A 1 135 ? 2.088 -13.985 -2.324 1.00 66.12 135 ILE A O 1
ATOM 1142 N N . PRO A 1 136 ? 1.339 -13.966 -4.430 1.00 62.34 136 PRO A N 1
ATOM 1143 C CA . PRO A 1 136 ? 1.884 -15.289 -4.744 1.00 62.34 136 PRO A CA 1
ATOM 1144 C C . PRO A 1 136 ? 3.402 -15.367 -4.514 1.00 62.34 136 PRO A C 1
ATOM 1146 O O . PRO A 1 136 ? 4.114 -14.379 -4.699 1.00 62.34 136 PRO A O 1
ATOM 1149 N N . GLN A 1 137 ? 3.915 -16.512 -4.058 1.00 64.31 137 GLN A N 1
ATOM 1150 C CA . GLN A 1 137 ? 5.312 -16.645 -3.620 1.00 64.31 137 GLN A CA 1
ATOM 1151 C C . GLN A 1 137 ? 6.315 -16.345 -4.746 1.00 64.31 137 GLN A C 1
ATOM 1153 O O . GLN A 1 137 ? 7.357 -15.752 -4.498 1.00 64.31 137 GLN A O 1
ATOM 1158 N N . GLU A 1 138 ? 5.972 -16.677 -5.985 1.00 56.66 138 GLU A N 1
ATOM 1159 C CA . GLU A 1 138 ? 6.703 -16.355 -7.212 1.00 56.66 138 GLU A CA 1
ATOM 1160 C C . GLU A 1 138 ? 6.833 -14.845 -7.472 1.00 56.66 138 GLU A C 1
ATOM 1162 O O . GLU A 1 138 ? 7.750 -14.397 -8.164 1.00 56.66 138 GLU A O 1
ATOM 1167 N N . HIS A 1 139 ? 5.934 -14.053 -6.888 1.00 53.75 139 HIS A N 1
ATOM 1168 C CA . HIS A 1 139 ? 5.953 -12.596 -6.912 1.00 53.75 139 HIS A CA 1
ATOM 1169 C C . HIS A 1 139 ? 6.524 -12.000 -5.612 1.00 53.75 139 HIS A C 1
ATOM 1171 O O . HIS A 1 139 ? 6.881 -10.820 -5.588 1.00 53.75 139 HIS A O 1
ATOM 1177 N N . ARG A 1 140 ? 6.683 -12.800 -4.542 1.00 57.94 140 ARG A N 1
ATOM 1178 C CA . ARG A 1 140 ? 7.411 -12.408 -3.325 1.00 57.94 140 ARG A CA 1
ATOM 1179 C C . ARG A 1 140 ? 8.911 -12.527 -3.584 1.00 57.94 140 ARG A C 1
ATOM 1181 O O . ARG A 1 140 ? 9.461 -13.621 -3.675 1.00 57.94 140 ARG A O 1
ATOM 1188 N N . ARG A 1 141 ? 9.620 -11.401 -3.668 1.00 53.72 141 ARG A N 1
ATOM 1189 C CA . ARG A 1 141 ? 11.090 -11.445 -3.613 1.00 53.72 141 ARG A CA 1
ATOM 1190 C C . ARG A 1 141 ? 11.557 -11.929 -2.252 1.00 53.72 141 ARG A C 1
ATOM 1192 O O . ARG A 1 141 ? 10.866 -11.730 -1.256 1.00 53.72 141 ARG A O 1
ATOM 1199 N N . ASN A 1 142 ? 12.772 -12.483 -2.214 1.00 49.38 142 ASN A N 1
ATOM 1200 C CA . ASN A 1 142 ? 13.478 -12.696 -0.957 1.00 49.38 142 ASN A CA 1
ATOM 1201 C C . ASN A 1 142 ? 13.501 -11.358 -0.196 1.00 49.38 142 ASN A C 1
ATOM 1203 O O . ASN A 1 142 ? 14.105 -10.410 -0.709 1.00 49.38 142 ASN A O 1
ATOM 1207 N N . PRO A 1 143 ? 12.862 -11.266 0.985 1.00 46.41 143 PRO A N 1
ATOM 1208 C CA . PRO A 1 143 ? 12.816 -10.036 1.759 1.00 46.41 143 PRO A CA 1
ATOM 1209 C C . PRO A 1 143 ? 14.216 -9.455 1.937 1.00 46.41 143 PRO A C 1
ATOM 1211 O O . PRO A 1 143 ? 14.373 -8.260 1.757 1.00 46.41 143 PRO A O 1
ATOM 1214 N N . ALA A 1 144 ? 15.240 -10.303 2.117 1.00 40.94 144 ALA A N 1
ATOM 1215 C CA . ALA A 1 144 ? 16.646 -9.911 2.245 1.00 40.94 144 ALA A CA 1
ATOM 1216 C C . ALA A 1 144 ? 17.129 -8.915 1.168 1.00 40.94 144 ALA A C 1
ATOM 1218 O O . ALA A 1 144 ? 17.863 -7.990 1.496 1.00 40.94 144 ALA A O 1
ATOM 1219 N N . LEU A 1 145 ? 16.675 -9.071 -0.084 1.00 43.38 145 LEU A N 1
ATOM 1220 C CA . LEU A 1 145 ? 17.040 -8.216 -1.228 1.00 43.38 145 LEU A CA 1
ATOM 1221 C C . LEU A 1 145 ? 16.230 -6.910 -1.296 1.00 43.38 145 LEU A C 1
ATOM 1223 O O . LEU A 1 145 ? 16.651 -5.953 -1.930 1.00 43.38 145 LEU A O 1
ATOM 1227 N N . LEU A 1 146 ? 15.065 -6.861 -0.648 1.00 41.09 146 LEU A N 1
ATOM 1228 C CA . LEU A 1 146 ? 14.286 -5.634 -0.449 1.00 41.09 146 LEU A CA 1
ATOM 1229 C C . LEU A 1 146 ? 14.700 -4.908 0.847 1.00 41.09 146 LEU A C 1
ATOM 1231 O O . LEU A 1 146 ? 14.404 -3.728 1.005 1.00 41.09 146 LEU A O 1
ATOM 1235 N N . THR A 1 147 ? 15.358 -5.606 1.784 1.00 39.34 147 THR A N 1
ATOM 1236 C CA . THR A 1 147 ? 15.499 -5.201 3.194 1.00 39.34 147 THR A CA 1
ATOM 1237 C C . THR A 1 147 ? 16.865 -4.672 3.622 1.00 39.34 147 THR A C 1
ATOM 1239 O O . THR A 1 147 ? 17.004 -4.386 4.807 1.00 39.34 147 THR A O 1
ATOM 1242 N N . GLU A 1 148 ? 17.864 -4.483 2.749 1.00 39.75 148 GLU A N 1
ATOM 1243 C CA . GLU A 1 148 ? 19.140 -3.873 3.199 1.00 39.75 148 GLU A CA 1
ATOM 1244 C C . GLU A 1 148 ? 18.925 -2.509 3.894 1.00 39.75 148 GLU A C 1
ATOM 1246 O O . GLU A 1 148 ? 19.715 -2.104 4.745 1.00 39.75 148 GLU A O 1
ATOM 1251 N N . THR A 1 149 ? 17.805 -1.832 3.611 1.00 41.34 149 THR A N 1
ATOM 1252 C CA . THR A 1 149 ? 17.408 -0.563 4.237 1.00 41.34 149 THR A CA 1
ATOM 1253 C C . THR A 1 149 ? 16.113 -0.620 5.061 1.00 41.34 149 THR A C 1
ATOM 1255 O O . THR A 1 149 ? 15.740 0.407 5.647 1.00 41.34 149 THR A O 1
ATOM 1258 N N . ILE A 1 150 ? 15.431 -1.776 5.131 1.00 42.38 150 ILE A N 1
ATOM 1259 C CA . ILE A 1 150 ? 14.147 -1.949 5.834 1.00 42.38 150 ILE A CA 1
ATOM 1260 C C . ILE A 1 150 ? 14.414 -2.561 7.219 1.00 42.38 150 ILE A C 1
ATOM 1262 O O . ILE A 1 150 ? 14.759 -3.737 7.315 1.00 42.38 150 ILE A O 1
ATOM 1266 N N . PRO A 1 151 ? 14.216 -1.808 8.314 1.00 40.62 151 PRO A N 1
ATOM 1267 C CA . PRO A 1 151 ? 14.494 -2.290 9.662 1.00 40.62 151 PRO A CA 1
ATOM 1268 C C . PRO A 1 151 ? 13.457 -3.305 10.176 1.00 40.62 151 PRO A C 1
ATOM 1270 O O . PRO A 1 151 ? 13.696 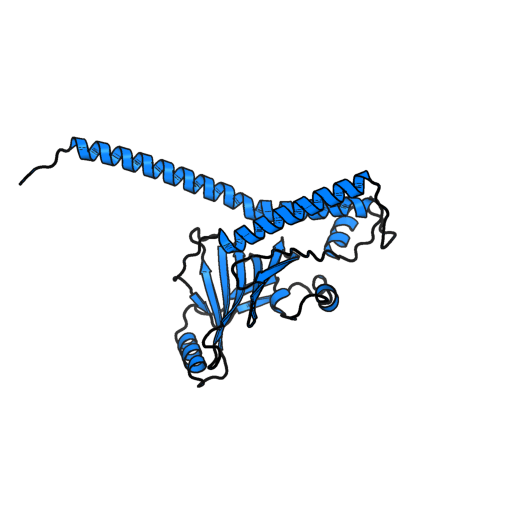-3.917 11.210 1.00 40.62 151 PRO A O 1
ATOM 1273 N N . TYR A 1 152 ? 12.320 -3.494 9.488 1.00 46.25 152 TYR A N 1
ATOM 1274 C CA . TYR A 1 152 ? 11.209 -4.336 9.951 1.00 46.25 152 TYR A CA 1
ATOM 1275 C C . TYR A 1 152 ? 10.678 -5.296 8.880 1.00 46.25 152 TYR A C 1
ATOM 1277 O O . TYR A 1 152 ? 10.284 -4.890 7.790 1.00 46.25 152 TYR A O 1
ATOM 1285 N N . ARG A 1 153 ? 10.623 -6.587 9.224 1.00 51.22 153 ARG A N 1
ATOM 1286 C CA . ARG A 1 153 ? 10.077 -7.677 8.402 1.00 51.22 153 ARG A CA 1
ATOM 1287 C C . ARG A 1 153 ? 8.595 -7.899 8.731 1.00 51.22 153 ARG A C 1
ATOM 1289 O O . ARG A 1 153 ? 8.264 -8.901 9.354 1.00 51.22 153 ARG A O 1
ATOM 1296 N N . SER A 1 154 ? 7.710 -6.965 8.379 1.00 58.78 154 SER A N 1
ATOM 1297 C CA . SER A 1 154 ? 6.271 -7.230 8.530 1.00 58.78 154 SER A CA 1
ATOM 1298 C C . SER A 1 154 ? 5.766 -8.054 7.347 1.00 58.78 154 SER A C 1
ATOM 1300 O O . SER A 1 154 ? 5.930 -7.659 6.193 1.00 58.78 154 SER A O 1
ATOM 1302 N N . GLU A 1 155 ? 5.137 -9.199 7.614 1.00 62.78 155 GLU A N 1
ATOM 1303 C CA . GLU A 1 155 ? 4.466 -10.002 6.579 1.00 62.78 155 GLU A CA 1
ATOM 1304 C C . GLU A 1 155 ? 3.324 -9.230 5.900 1.00 62.78 155 GLU A C 1
ATOM 1306 O O . GLU A 1 155 ? 2.952 -9.544 4.768 1.00 62.78 155 GLU A O 1
ATOM 1311 N N . ASP A 1 156 ? 2.835 -8.161 6.539 1.00 66.06 156 ASP A N 1
ATOM 1312 C CA . ASP A 1 156 ? 1.782 -7.292 6.016 1.00 66.06 156 ASP A CA 1
ATOM 1313 C C . ASP A 1 156 ? 2.169 -6.637 4.680 1.00 66.06 156 ASP A C 1
ATOM 1315 O O . ASP A 1 156 ? 1.292 -6.350 3.863 1.00 66.06 156 ASP A O 1
ATOM 1319 N N . PHE A 1 157 ? 3.469 -6.490 4.395 1.00 62.28 157 PHE A N 1
ATOM 1320 C CA . PHE A 1 157 ? 3.974 -5.979 3.115 1.00 62.28 157 PHE A CA 1
ATOM 1321 C C . PHE A 1 157 ? 3.759 -6.925 1.936 1.00 62.28 157 PHE A C 1
ATOM 1323 O O . PHE A 1 157 ? 3.884 -6.498 0.794 1.00 62.28 157 PHE A O 1
ATOM 1330 N N . PHE A 1 158 ? 3.432 -8.191 2.193 1.00 65.56 158 PHE A N 1
ATOM 1331 C CA . PHE A 1 158 ? 3.092 -9.160 1.157 1.00 65.56 158 PHE A CA 1
ATOM 1332 C C . PHE A 1 158 ? 1.584 -9.376 1.051 1.00 65.56 158 PHE A C 1
ATOM 1334 O O . PHE A 1 158 ? 1.164 -10.381 0.489 1.00 65.56 158 PHE A O 1
ATOM 1341 N N . THR A 1 159 ? 0.761 -8.474 1.584 1.00 70.44 159 THR A N 1
ATOM 1342 C CA . THR A 1 159 ? -0.702 -8.565 1.500 1.00 70.44 159 THR A CA 1
ATOM 1343 C C . THR A 1 159 ? -1.180 -8.044 0.147 1.00 70.44 159 THR A C 1
ATOM 1345 O O . THR A 1 159 ? -1.077 -6.859 -0.115 1.00 70.44 159 THR A O 1
ATOM 1348 N N . ALA A 1 160 ? -1.729 -8.901 -0.711 1.00 67.31 160 ALA A N 1
ATOM 1349 C CA . ALA A 1 160 ? -2.348 -8.514 -1.982 1.00 67.31 160 ALA A CA 1
ATOM 1350 C C . ALA A 1 160 ? -3.785 -7.989 -1.812 1.00 67.31 160 ALA A C 1
ATOM 1352 O O . ALA A 1 160 ? -4.232 -7.128 -2.567 1.00 67.31 160 ALA A O 1
ATOM 1353 N N . SER A 1 161 ? -4.519 -8.505 -0.826 1.00 76.25 161 SER A N 1
ATOM 1354 C CA . SER A 1 161 ? -5.850 -8.014 -0.463 1.00 76.25 161 SER A CA 1
ATOM 1355 C C . SER A 1 161 ? -6.112 -8.211 1.023 1.00 76.25 161 SER A C 1
ATOM 1357 O O . SER A 1 161 ? -5.547 -9.108 1.652 1.00 76.25 161 SER A O 1
ATOM 1359 N N . ILE A 1 162 ? -6.972 -7.366 1.585 1.00 87.69 162 ILE A N 1
ATOM 1360 C CA . ILE A 1 162 ? -7.400 -7.465 2.976 1.00 87.69 162 ILE A CA 1
ATOM 1361 C C . ILE A 1 162 ? -8.898 -7.210 3.075 1.00 87.69 162 ILE A C 1
ATOM 1363 O O . ILE A 1 162 ? -9.414 -6.263 2.483 1.00 87.69 162 ILE A O 1
ATOM 1367 N N . ARG A 1 163 ? -9.600 -8.052 3.831 1.00 89.62 163 ARG A N 1
ATOM 1368 C CA . ARG A 1 163 ? -11.045 -7.955 4.020 1.00 89.62 163 ARG A CA 1
ATOM 1369 C C . ARG A 1 163 ? -11.409 -8.217 5.480 1.00 89.62 163 ARG A C 1
ATOM 1371 O O . ARG A 1 163 ? -11.154 -9.317 5.960 1.00 89.62 163 ARG A O 1
ATOM 1378 N N . PRO A 1 164 ? -12.029 -7.266 6.196 1.00 91.38 164 PRO A N 1
ATOM 1379 C CA . PRO A 1 164 ? -12.535 -7.526 7.541 1.00 91.38 164 PRO A CA 1
ATOM 1380 C C . PRO A 1 164 ? -13.581 -8.645 7.533 1.00 91.38 164 PRO A C 1
ATOM 1382 O O . PRO A 1 164 ? -14.439 -8.680 6.647 1.00 91.38 164 PRO A O 1
ATOM 1385 N N . ILE A 1 165 ? -13.508 -9.547 8.513 1.00 92.38 165 ILE A N 1
ATOM 1386 C CA . ILE A 1 165 ? -14.457 -10.654 8.681 1.00 92.38 165 ILE A CA 1
ATOM 1387 C C . ILE A 1 165 ? -15.256 -10.448 9.969 1.00 92.38 165 ILE A C 1
ATOM 1389 O O . ILE A 1 165 ? -14.733 -9.980 10.984 1.00 92.38 165 ILE A O 1
ATOM 1393 N N . GLY A 1 166 ? -16.522 -10.861 9.928 1.00 89.88 166 GLY A N 1
ATOM 1394 C CA . GLY A 1 166 ? -17.434 -10.846 11.063 1.00 89.88 166 GLY A CA 1
ATOM 1395 C C . GLY A 1 166 ? -18.338 -9.619 11.078 1.00 89.88 166 GLY A C 1
ATOM 1396 O O . GLY A 1 166 ? -18.448 -8.887 10.093 1.00 89.88 166 GLY A O 1
ATOM 1397 N N . ASN A 1 167 ? -19.009 -9.422 12.210 1.00 90.62 167 ASN A N 1
ATOM 1398 C CA . ASN A 1 167 ? -19.905 -8.292 12.406 1.00 90.62 167 ASN A CA 1
ATOM 1399 C C . ASN A 1 167 ? -19.099 -7.066 12.834 1.00 90.62 167 ASN A C 1
ATOM 1401 O O . ASN A 1 167 ? -18.344 -7.123 13.806 1.00 90.62 167 ASN A O 1
ATOM 1405 N N . GLY A 1 168 ? -19.280 -5.961 12.112 1.00 92.75 168 GLY A N 1
ATOM 1406 C CA . GLY A 1 168 ? -18.740 -4.673 12.527 1.00 92.75 168 GLY A CA 1
ATOM 1407 C C . GLY A 1 168 ? -19.334 -4.258 13.872 1.00 92.75 168 GLY A C 1
ATOM 1408 O O . GLY A 1 168 ? -20.523 -4.465 14.121 1.00 92.75 168 GLY A O 1
ATOM 1409 N N . ASN A 1 169 ? -18.508 -3.657 14.725 1.00 95.25 169 ASN A N 1
ATOM 1410 C CA . ASN A 1 169 ? -18.893 -3.140 16.038 1.00 95.25 169 ASN A CA 1
ATOM 1411 C C . ASN A 1 169 ? -19.451 -4.212 16.995 1.00 95.25 169 ASN A C 1
ATOM 1413 O O . ASN A 1 169 ? -20.367 -3.932 17.768 1.00 95.25 169 ASN A O 1
ATOM 1417 N N . ASP A 1 170 ? -18.900 -5.432 16.966 1.00 95.38 170 ASP A N 1
ATOM 1418 C CA . ASP A 1 170 ? -19.250 -6.487 17.927 1.00 95.38 170 ASP A CA 1
ATOM 1419 C C . ASP A 1 170 ? -19.004 -6.012 19.381 1.00 95.38 170 ASP A C 1
ATOM 1421 O O . ASP A 1 170 ? -17.867 -5.679 19.730 1.00 95.38 170 ASP A O 1
ATOM 1425 N N . PRO A 1 171 ? -20.021 -6.007 20.267 1.00 96.00 171 PRO A N 1
ATOM 1426 C CA . PRO A 1 171 ? -19.851 -5.650 21.676 1.00 96.00 171 PRO A CA 1
ATOM 1427 C C . PRO A 1 171 ? -18.727 -6.418 22.385 1.00 96.00 171 PRO A C 1
ATOM 1429 O O . PRO A 1 171 ? -17.980 -5.829 23.168 1.00 96.00 171 PRO A O 1
ATOM 1432 N N . LYS A 1 172 ? -18.538 -7.706 22.061 1.00 95.75 172 LYS A N 1
ATOM 1433 C CA . LYS A 1 172 ? -17.489 -8.544 22.666 1.00 95.75 172 LYS A CA 1
ATOM 1434 C C . LYS A 1 172 ? -16.084 -8.066 22.316 1.00 95.75 172 LYS A C 1
ATOM 1436 O O . LYS A 1 172 ? -15.158 -8.212 23.118 1.00 95.75 172 LYS A O 1
ATOM 1441 N N . LEU A 1 173 ? -15.918 -7.492 21.124 1.00 95.62 173 LEU A N 1
ATOM 1442 C CA . LEU A 1 173 ? -14.660 -6.882 20.716 1.00 95.62 173 LEU A CA 1
ATOM 1443 C C . LEU A 1 173 ? -14.353 -5.667 21.592 1.00 95.62 173 LEU A C 1
ATOM 1445 O O . LEU A 1 173 ? -13.241 -5.551 22.098 1.00 95.62 173 LEU A O 1
ATOM 1449 N N . PHE A 1 174 ? -15.334 -4.791 21.819 1.00 95.38 174 PHE A N 1
ATOM 1450 C CA . PHE A 1 174 ? -15.143 -3.624 22.682 1.00 95.38 174 PHE A CA 1
ATOM 1451 C C . PHE A 1 174 ? -14.832 -4.011 24.129 1.00 95.38 174 PHE A C 1
ATOM 1453 O O . PHE A 1 174 ? -13.987 -3.370 24.758 1.00 95.38 174 PHE A O 1
ATOM 1460 N N . ASP A 1 175 ? -15.456 -5.070 24.647 1.00 96.50 175 ASP A N 1
ATOM 1461 C CA . ASP A 1 175 ? -15.129 -5.595 25.975 1.00 96.50 175 ASP A CA 1
ATOM 1462 C C . ASP A 1 175 ? -13.692 -6.122 26.033 1.00 96.50 175 ASP A C 1
ATOM 1464 O O . ASP A 1 175 ? -12.969 -5.818 26.979 1.00 96.50 175 ASP A O 1
ATOM 1468 N N . SER A 1 176 ? -13.241 -6.811 24.983 1.00 95.69 176 SER A N 1
ATOM 1469 C CA . SER A 1 176 ? -11.865 -7.306 24.873 1.00 95.69 176 SER A CA 1
ATOM 1470 C C . SER A 1 176 ? -10.851 -6.157 24.779 1.00 95.69 176 SER A C 1
ATOM 1472 O O . SER A 1 176 ? -9.850 -6.159 25.490 1.00 95.69 176 SER A O 1
ATOM 1474 N N . ILE A 1 177 ? -11.125 -5.120 23.978 1.00 94.19 177 ILE A N 1
ATOM 1475 C CA . ILE A 1 177 ? -10.287 -3.910 23.905 1.00 94.19 177 ILE A CA 1
ATOM 1476 C C . ILE A 1 177 ? -10.205 -3.233 25.281 1.00 94.19 177 ILE A C 1
ATOM 1478 O O . ILE A 1 177 ? -9.124 -2.833 25.715 1.00 94.19 177 ILE A O 1
ATOM 1482 N N . ARG A 1 178 ? -11.332 -3.112 25.995 1.00 95.50 178 ARG A N 1
ATOM 1483 C CA . ARG A 1 178 ? -11.368 -2.510 27.336 1.00 95.50 178 ARG A CA 1
ATOM 1484 C C . ARG A 1 178 ? -10.578 -3.342 28.349 1.00 95.50 178 ARG A C 1
ATOM 1486 O O . ARG A 1 178 ? -9.848 -2.761 29.147 1.00 95.50 178 ARG A O 1
ATOM 1493 N N . ALA A 1 179 ? -10.717 -4.664 28.314 1.00 94.75 179 ALA A N 1
ATOM 1494 C CA . ALA A 1 179 ? -9.979 -5.584 29.173 1.00 94.75 179 ALA A CA 1
ATOM 1495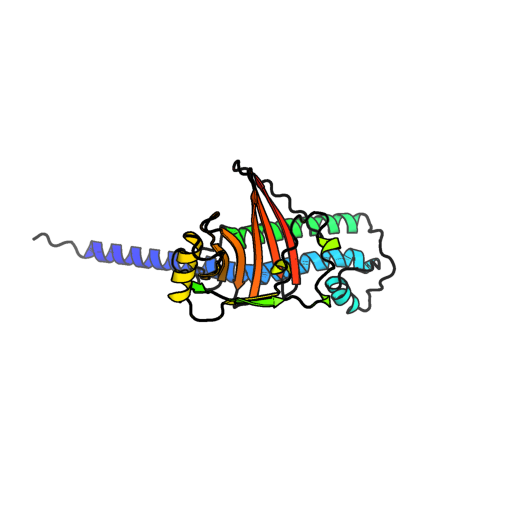 C C . ALA A 1 179 ? -8.463 -5.500 28.912 1.00 94.75 179 ALA A C 1
ATOM 1497 O O . ALA A 1 179 ? -7.686 -5.378 29.858 1.00 94.75 179 ALA A O 1
ATOM 1498 N N . ALA A 1 180 ? -8.037 -5.440 27.645 1.00 94.00 180 ALA A N 1
ATOM 1499 C CA . ALA A 1 180 ? -6.626 -5.278 27.285 1.00 94.00 180 ALA A CA 1
ATOM 1500 C C . ALA A 1 180 ? -6.028 -3.971 27.827 1.00 94.00 180 ALA A C 1
ATOM 1502 O O . ALA A 1 180 ? -4.986 -3.981 28.478 1.00 94.00 180 ALA A O 1
ATOM 1503 N N . LYS A 1 181 ? -6.739 -2.848 27.665 1.00 92.69 181 LYS A N 1
ATOM 1504 C CA . LYS A 1 181 ? -6.316 -1.538 28.199 1.00 92.69 181 LYS A CA 1
ATOM 1505 C C . LYS A 1 181 ? -6.163 -1.513 29.721 1.00 92.69 181 LYS A C 1
ATOM 1507 O O . LYS A 1 181 ? -5.368 -0.737 30.246 1.00 92.69 181 LYS A O 1
ATOM 1512 N N . LYS A 1 182 ? -6.925 -2.349 30.430 1.00 94.50 182 LYS A N 1
ATOM 1513 C CA . LYS A 1 182 ? -6.848 -2.509 31.890 1.00 94.50 182 LYS A CA 1
ATOM 1514 C C . LYS A 1 182 ? -5.786 -3.514 32.347 1.00 94.50 182 LYS A C 1
ATOM 1516 O O . LYS A 1 182 ? -5.558 -3.621 33.547 1.00 94.50 182 LYS A O 1
ATOM 1521 N N . GLY A 1 183 ? -5.158 -4.248 31.427 1.00 92.44 183 GLY A N 1
ATOM 1522 C CA . GLY A 1 183 ? -4.236 -5.340 31.749 1.00 92.44 183 GLY A CA 1
ATOM 1523 C C . GLY A 1 183 ? -4.922 -6.635 32.188 1.00 92.44 183 GLY A C 1
ATOM 1524 O O . GLY A 1 183 ? -4.270 -7.504 32.753 1.00 92.44 183 GLY A O 1
ATOM 1525 N N . GLU A 1 184 ? -6.228 -6.771 31.941 1.00 95.56 184 GLU A N 1
ATOM 1526 C CA . GLU A 1 184 ? -6.978 -8.019 32.152 1.00 95.56 184 GLU A CA 1
ATOM 1527 C C . GLU A 1 184 ? -6.751 -9.013 30.992 1.00 95.56 184 GLU A C 1
ATOM 1529 O O . GLU A 1 184 ? -6.945 -10.216 31.151 1.00 95.56 184 GLU A O 1
ATOM 1534 N N . LEU A 1 185 ? -6.328 -8.505 29.829 1.00 92.38 185 LEU A N 1
ATOM 1535 C CA . LEU A 1 185 ? -5.839 -9.269 28.681 1.00 92.38 185 LEU A CA 1
ATOM 1536 C C . LEU A 1 185 ? -4.459 -8.739 28.281 1.00 92.38 185 LEU A C 1
ATOM 1538 O O . LEU A 1 185 ? -4.234 -7.530 28.332 1.00 92.38 185 LEU A O 1
ATOM 1542 N N . ASP A 1 186 ? -3.573 -9.629 27.828 1.00 90.00 186 ASP A N 1
ATOM 1543 C CA . ASP A 1 186 ? -2.212 -9.253 27.419 1.00 90.00 186 ASP A CA 1
ATOM 1544 C C . ASP A 1 186 ? -2.224 -8.251 26.258 1.00 90.00 186 ASP A C 1
ATOM 1546 O O . ASP A 1 186 ? -1.558 -7.221 26.305 1.00 90.00 186 ASP A O 1
ATOM 1550 N N . SER A 1 187 ? -2.987 -8.553 25.204 1.00 91.94 187 SER A N 1
ATOM 1551 C CA . SER A 1 187 ? -3.190 -7.654 24.068 1.00 91.94 187 SER A CA 1
ATOM 1552 C C . SER A 1 187 ? -4.405 -8.058 23.237 1.00 91.94 187 SER A C 1
ATOM 1554 O O . SER A 1 187 ? -4.839 -9.212 23.250 1.00 91.94 187 SER A O 1
ATOM 1556 N N . VAL A 1 188 ? -4.943 -7.105 22.476 1.00 94.75 188 VAL A N 1
ATOM 1557 C CA . VAL A 1 188 ? -5.993 -7.334 21.479 1.00 94.75 188 VAL A CA 1
ATOM 1558 C C . VAL A 1 188 ? -5.618 -6.634 20.180 1.00 94.75 188 VAL A C 1
ATOM 1560 O O . VAL A 1 188 ? -5.352 -5.433 20.164 1.00 94.75 188 VAL A O 1
ATOM 1563 N N . ARG A 1 189 ? -5.642 -7.385 19.075 1.00 94.19 189 ARG A N 1
ATOM 1564 C CA . ARG A 1 189 ? -5.563 -6.848 17.711 1.00 94.19 189 ARG A CA 1
ATOM 1565 C C . ARG A 1 189 ? -6.969 -6.667 17.158 1.00 94.19 189 ARG A C 1
ATOM 1567 O O . ARG A 1 189 ? -7.819 -7.534 17.337 1.00 94.19 189 ARG A O 1
ATOM 1574 N N . TYR A 1 190 ? -7.189 -5.576 16.441 1.00 95.44 190 TYR A N 1
ATOM 1575 C CA . TYR A 1 190 ? -8.445 -5.318 15.750 1.00 95.44 190 TYR A CA 1
ATOM 1576 C C . TYR A 1 190 ? -8.229 -4.389 14.554 1.00 95.44 190 TYR A C 1
ATOM 1578 O O . TYR A 1 190 ? -7.124 -3.897 14.315 1.00 95.44 190 TYR A O 1
ATOM 1586 N N . PHE A 1 191 ? -9.289 -4.174 13.782 1.00 95.75 191 PHE A N 1
ATOM 1587 C CA . PHE A 1 191 ? -9.268 -3.349 12.588 1.00 95.75 191 PHE A CA 1
ATOM 1588 C C . PHE A 1 191 ? -10.367 -2.293 12.621 1.00 95.75 191 PHE A C 1
ATOM 1590 O O . PHE A 1 191 ? -11.469 -2.575 13.083 1.00 95.75 191 PHE A O 1
ATOM 1597 N N . ILE A 1 192 ? -10.086 -1.105 12.089 1.00 95.75 192 ILE A N 1
ATOM 1598 C CA . ILE A 1 192 ? -11.064 -0.019 11.946 1.00 95.75 192 ILE A CA 1
ATOM 1599 C C . ILE A 1 192 ? -11.242 0.281 10.465 1.00 95.75 192 ILE A C 1
ATOM 1601 O O . ILE A 1 192 ? -10.300 0.727 9.807 1.00 95.75 192 ILE A O 1
ATOM 1605 N N . ARG A 1 193 ? -12.442 0.047 9.934 1.00 95.25 193 ARG A N 1
ATOM 1606 C CA . ARG A 1 193 ? -12.803 0.394 8.558 1.00 95.25 193 ARG A CA 1
ATOM 1607 C C . ARG A 1 193 ? -13.462 1.764 8.525 1.00 95.25 193 ARG A C 1
ATOM 1609 O O . ARG A 1 193 ? -14.441 1.993 9.224 1.00 95.25 193 ARG A O 1
ATOM 1616 N N . THR A 1 194 ? -12.974 2.650 7.667 1.00 95.00 194 THR A N 1
ATOM 1617 C CA . THR A 1 194 ? -13.578 3.963 7.411 1.00 95.00 194 THR A CA 1
ATOM 1618 C C . THR A 1 194 ? -13.759 4.150 5.916 1.00 95.00 194 THR A C 1
ATOM 1620 O O . THR A 1 194 ? -12.835 3.910 5.140 1.00 95.00 194 THR A O 1
ATOM 1623 N N . TYR A 1 195 ? -14.930 4.616 5.499 1.00 94.06 195 TYR A N 1
ATOM 1624 C CA . TYR A 1 195 ? -15.169 4.969 4.106 1.00 94.06 195 TYR A CA 1
ATOM 1625 C C . TYR A 1 195 ? -14.817 6.432 3.839 1.00 94.06 195 TYR A C 1
ATOM 1627 O O . TYR A 1 195 ? -14.962 7.314 4.688 1.00 94.06 195 TYR A O 1
ATOM 1635 N N . SER A 1 196 ? -14.350 6.688 2.628 1.00 93.25 196 SER A N 1
ATOM 1636 C CA . SER A 1 196 ? -14.258 8.036 2.066 1.00 93.25 196 SER A CA 1
ATOM 1637 C C . SER A 1 196 ? -15.646 8.677 1.948 1.00 93.25 196 SER A C 1
ATOM 1639 O O . SER A 1 196 ? -16.673 7.994 1.880 1.00 93.25 196 SER A O 1
ATOM 1641 N N . LYS A 1 197 ? -15.702 10.012 1.936 1.00 91.75 197 LYS A N 1
ATOM 1642 C CA . LYS A 1 197 ? -16.959 10.770 1.838 1.00 91.75 197 LYS A CA 1
ATOM 1643 C C . LYS A 1 197 ? -17.712 10.496 0.538 1.00 91.75 197 LYS A C 1
ATOM 1645 O O . LYS A 1 197 ? -18.939 10.475 0.561 1.00 91.75 197 LYS A O 1
ATOM 1650 N N . ASP A 1 198 ? -16.994 10.254 -0.556 1.00 87.38 198 ASP A N 1
ATOM 1651 C CA . ASP A 1 198 ? -17.565 9.861 -1.849 1.00 87.38 198 ASP A CA 1
ATOM 1652 C C . ASP A 1 198 ? -17.931 8.364 -1.921 1.00 87.38 198 ASP A C 1
ATOM 1654 O O . ASP A 1 198 ? -18.548 7.926 -2.889 1.00 87.38 198 ASP A O 1
ATOM 1658 N N . GLY A 1 199 ? -17.588 7.581 -0.890 1.00 89.31 199 GLY A N 1
ATOM 1659 C CA . GLY A 1 199 ? -17.865 6.149 -0.788 1.00 89.31 199 GLY A CA 1
ATOM 1660 C C . GLY A 1 199 ? -17.002 5.271 -1.695 1.00 89.31 199 GLY A C 1
ATOM 1661 O O . GLY A 1 199 ? -17.215 4.062 -1.742 1.00 89.31 199 GLY A O 1
ATOM 1662 N N . ARG A 1 200 ? -16.037 5.848 -2.417 1.00 87.38 200 ARG A N 1
ATOM 1663 C CA . ARG A 1 200 ? -15.240 5.135 -3.419 1.00 87.38 200 ARG A CA 1
ATOM 1664 C C . ARG A 1 200 ? -14.115 4.315 -2.799 1.00 87.38 200 ARG A C 1
ATOM 1666 O O . ARG A 1 200 ? -13.847 3.188 -3.217 1.00 87.38 200 ARG A O 1
ATOM 1673 N N . TYR A 1 201 ? -13.461 4.906 -1.810 1.00 91.31 201 TYR A N 1
ATOM 1674 C CA . TYR A 1 201 ? -12.341 4.323 -1.087 1.00 91.31 201 TYR A CA 1
ATOM 1675 C C . TYR A 1 201 ? -12.760 3.834 0.292 1.00 91.31 201 TYR A C 1
ATOM 1677 O O . TYR A 1 201 ? -13.579 4.470 0.968 1.00 91.31 201 TYR A O 1
ATOM 1685 N N . ALA A 1 202 ? -12.126 2.755 0.734 1.00 92.44 202 ALA A N 1
ATOM 1686 C CA . ALA A 1 202 ? -12.135 2.304 2.115 1.00 92.44 202 ALA A CA 1
ATOM 1687 C C . ALA A 1 202 ? -10.712 2.372 2.675 1.00 92.44 202 ALA A C 1
ATOM 1689 O O . ALA A 1 202 ? -9.745 2.042 1.995 1.00 92.44 202 ALA A O 1
ATOM 1690 N N . ARG A 1 203 ? -10.584 2.786 3.928 1.00 92.69 203 ARG A N 1
ATOM 1691 C CA . ARG A 1 203 ? -9.352 2.710 4.707 1.00 92.69 203 ARG A CA 1
ATOM 1692 C C . ARG A 1 203 ? -9.555 1.684 5.800 1.00 92.69 203 ARG A C 1
ATOM 1694 O O . ARG A 1 203 ? -10.586 1.714 6.466 1.00 92.69 203 ARG A O 1
ATOM 1701 N N . LEU A 1 204 ? -8.580 0.812 5.997 1.00 93.88 204 LEU A N 1
ATOM 1702 C CA . LEU A 1 204 ? -8.548 -0.122 7.109 1.00 93.88 204 LEU A CA 1
ATOM 1703 C C . LEU A 1 204 ? -7.313 0.163 7.957 1.00 93.88 204 LEU A C 1
ATOM 1705 O O . LEU A 1 204 ? -6.195 0.067 7.463 1.00 93.88 204 LEU A O 1
ATOM 1709 N N . TRP A 1 205 ? -7.505 0.514 9.221 1.00 92.75 205 TRP A N 1
ATOM 1710 C CA . TRP A 1 205 ? -6.418 0.583 10.193 1.00 92.75 205 TRP A CA 1
ATOM 1711 C C . TRP A 1 205 ? -6.300 -0.745 10.919 1.00 92.75 205 TRP A C 1
ATOM 1713 O O . TRP A 1 205 ? -7.311 -1.265 11.372 1.00 92.75 205 TRP A O 1
ATOM 1723 N N . GLN A 1 206 ? -5.091 -1.281 11.039 1.00 93.06 206 GLN A N 1
ATOM 1724 C CA . GLN A 1 206 ? -4.766 -2.351 11.974 1.00 93.06 206 GLN A CA 1
ATOM 1725 C C . GLN A 1 206 ? -4.274 -1.709 13.266 1.00 93.06 206 GLN A C 1
ATOM 1727 O O . GLN A 1 206 ? -3.328 -0.917 13.250 1.00 93.06 206 GLN A O 1
ATOM 1732 N N . CYS A 1 207 ? -4.930 -2.057 14.364 1.00 93.25 207 CYS A N 1
ATOM 1733 C CA . CYS A 1 207 ? -4.672 -1.491 15.672 1.00 93.25 207 CYS A CA 1
ATOM 1734 C C . CYS A 1 207 ? -4.418 -2.591 16.698 1.00 93.25 207 CYS A C 1
ATOM 1736 O O . CYS A 1 207 ? -4.901 -3.723 16.580 1.00 93.25 207 CYS A O 1
ATOM 1738 N N . TYR A 1 208 ? -3.665 -2.218 17.719 1.00 91.62 208 TYR A N 1
ATOM 1739 C CA . TYR A 1 208 ? -3.298 -3.035 18.858 1.00 91.62 208 TYR A CA 1
ATOM 1740 C C . TYR A 1 208 ? -3.640 -2.269 20.128 1.00 91.62 208 TYR A C 1
ATOM 1742 O O . TYR A 1 208 ? -3.397 -1.068 20.218 1.00 91.62 208 TYR A O 1
ATOM 1750 N N . ALA A 1 209 ? -4.222 -2.952 21.103 1.00 91.31 209 ALA A N 1
ATOM 1751 C CA . ALA A 1 209 ? -4.451 -2.415 22.434 1.00 91.31 209 ALA A CA 1
ATOM 1752 C C . ALA A 1 209 ? -3.809 -3.342 23.463 1.00 91.31 209 ALA A C 1
ATOM 1754 O O . ALA A 1 209 ? -3.996 -4.557 23.401 1.00 91.31 209 ALA A O 1
ATOM 1755 N N . ASP A 1 210 ? -3.085 -2.753 24.404 1.00 90.06 210 ASP A N 1
ATOM 1756 C CA . ASP A 1 210 ? -2.519 -3.409 25.579 1.00 90.06 210 ASP A CA 1
ATOM 1757 C C . ASP A 1 210 ? -2.495 -2.413 26.753 1.00 90.06 210 ASP A C 1
ATOM 1759 O O . ASP A 1 210 ? -2.899 -1.250 26.620 1.00 90.06 210 ASP A O 1
ATOM 1763 N N . SER A 1 211 ? -2.039 -2.861 27.920 1.00 85.44 211 SER A N 1
ATOM 1764 C CA . SER A 1 211 ? -1.999 -2.036 29.132 1.00 85.44 211 SER A CA 1
ATOM 1765 C C . SER A 1 211 ? -0.931 -0.934 29.108 1.00 85.44 211 SER A C 1
ATOM 1767 O O . SER A 1 211 ? -1.034 0.031 29.867 1.00 85.44 211 SER A O 1
ATOM 1769 N N . ILE A 1 212 ? 0.073 -1.039 28.234 1.00 79.69 212 ILE A N 1
ATOM 1770 C CA . ILE A 1 212 ? 1.243 -0.155 28.180 1.00 79.69 212 ILE A CA 1
ATOM 1771 C C . ILE A 1 212 ? 1.013 0.975 27.175 1.00 79.69 212 ILE A C 1
ATOM 1773 O O . ILE A 1 212 ? 1.120 2.152 27.510 1.00 79.69 212 ILE A O 1
ATOM 1777 N N . GLN A 1 213 ? 0.702 0.619 25.934 1.00 73.56 213 GLN A N 1
ATOM 1778 C CA . GLN A 1 213 ? 0.514 1.530 24.814 1.00 73.56 213 GLN A CA 1
ATOM 1779 C C . GLN A 1 213 ? -0.904 2.093 24.758 1.00 73.56 213 GLN A C 1
ATOM 1781 O O . GLN A 1 213 ? -1.121 3.078 24.056 1.00 73.56 213 GLN A O 1
ATOM 1786 N N . GLN A 1 214 ? -1.844 1.505 25.512 1.00 83.00 214 GLN A N 1
ATOM 1787 C CA . GLN A 1 214 ? -3.281 1.795 25.522 1.00 83.00 214 GLN A CA 1
ATOM 1788 C C . GLN A 1 214 ? -3.947 1.506 24.170 1.00 83.00 214 GLN A C 1
ATOM 1790 O O . GLN A 1 214 ? -4.855 0.683 24.089 1.00 83.00 214 GLN A O 1
ATOM 1795 N N . GLU A 1 215 ? -3.503 2.149 23.095 1.00 87.25 215 GLU A N 1
ATOM 1796 C CA . GLU A 1 215 ? -3.939 1.889 21.730 1.00 87.25 215 GLU A CA 1
ATOM 1797 C C . GLU A 1 215 ? -2.910 2.416 20.725 1.00 87.25 215 GLU A C 1
ATOM 1799 O O . GLU A 1 215 ? -2.550 3.593 20.754 1.00 87.25 215 GLU A O 1
ATOM 1804 N N . LEU A 1 216 ? -2.468 1.559 19.808 1.00 87.56 216 LEU A N 1
ATOM 1805 C CA . LEU A 1 216 ? -1.557 1.908 18.726 1.00 87.56 216 LEU A CA 1
ATOM 1806 C C . LEU A 1 216 ? -2.097 1.370 17.400 1.00 87.56 216 LEU A C 1
ATOM 1808 O O . LEU A 1 216 ? -2.274 0.165 17.239 1.00 87.56 216 LEU A O 1
ATOM 1812 N N . CYS A 1 217 ? -2.317 2.257 16.434 1.00 88.62 217 CYS A N 1
ATOM 1813 C CA . CYS A 1 217 ? -2.627 1.884 15.057 1.00 88.62 217 CYS A CA 1
ATOM 1814 C C . CYS A 1 217 ? -1.393 2.128 14.191 1.00 88.62 217 CYS A C 1
ATOM 1816 O O . CYS A 1 217 ? -0.988 3.273 13.990 1.00 88.62 217 CYS A O 1
ATOM 1818 N N . ASP A 1 218 ? -0.780 1.051 13.706 1.00 82.12 218 ASP A N 1
ATOM 1819 C CA . ASP A 1 218 ? 0.521 1.106 13.036 1.00 82.12 218 ASP A CA 1
ATOM 1820 C C . ASP A 1 218 ? 0.426 0.893 11.525 1.00 82.12 218 ASP A C 1
ATOM 1822 O O . ASP A 1 218 ? 1.289 1.359 10.791 1.00 82.12 218 ASP A O 1
ATOM 1826 N N . THR A 1 219 ? -0.619 0.223 11.039 1.00 83.38 219 THR A N 1
ATOM 1827 C CA . THR A 1 219 ? -0.714 -0.188 9.638 1.00 83.38 219 THR A CA 1
ATOM 1828 C C . THR A 1 219 ? -2.022 0.290 9.035 1.00 83.38 219 THR A C 1
ATOM 1830 O O . THR A 1 219 ? -3.099 0.035 9.572 1.00 83.38 219 THR A O 1
ATOM 1833 N N . LYS A 1 220 ? -1.934 0.973 7.897 1.00 88.81 220 LYS A N 1
ATOM 1834 C CA . LYS A 1 220 ? -3.056 1.549 7.158 1.00 88.81 220 LYS A CA 1
ATOM 1835 C C . LYS A 1 220 ? -3.130 0.908 5.782 1.00 88.81 220 LYS A C 1
ATOM 1837 O O . LYS A 1 220 ? -2.191 0.997 5.001 1.00 88.81 220 LYS A O 1
ATOM 1842 N N . PHE A 1 221 ? -4.268 0.321 5.457 1.00 88.88 221 PHE A N 1
ATOM 1843 C CA . PHE A 1 221 ? -4.578 -0.198 4.131 1.00 88.88 221 PHE A CA 1
ATOM 1844 C C . PHE A 1 221 ? -5.565 0.759 3.463 1.00 88.88 221 PHE A C 1
ATOM 1846 O O . PHE A 1 221 ? -6.553 1.149 4.082 1.00 88.88 221 PHE A O 1
ATOM 1853 N N . VAL A 1 222 ? -5.321 1.139 2.212 1.00 89.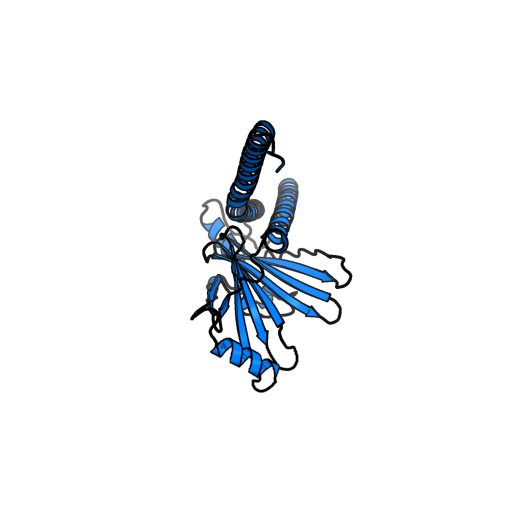19 222 VAL A N 1
ATOM 1854 C CA . VAL A 1 222 ? -6.258 1.920 1.394 1.00 89.19 222 VAL A CA 1
ATOM 1855 C C . VAL A 1 222 ? -6.739 1.035 0.259 1.00 89.19 222 VAL A C 1
ATOM 1857 O O . VAL A 1 222 ? -5.927 0.462 -0.464 1.00 89.19 222 VAL A O 1
ATOM 1860 N N . LEU A 1 223 ? -8.055 0.918 0.117 1.00 87.38 223 LEU A N 1
ATOM 1861 C CA . LEU A 1 223 ? -8.720 0.070 -0.859 1.00 87.38 223 LEU A CA 1
ATOM 1862 C C . LEU A 1 223 ? -9.656 0.887 -1.748 1.00 87.38 223 LEU A C 1
ATOM 1864 O O . LEU A 1 223 ? -10.293 1.835 -1.294 1.00 87.38 223 LEU A O 1
ATOM 1868 N N . GLU A 1 224 ? -9.799 0.462 -2.996 1.00 86.56 224 GLU A N 1
ATOM 1869 C CA . GLU A 1 224 ? -10.821 0.924 -3.935 1.00 86.56 224 GLU A CA 1
ATOM 1870 C C . GLU A 1 224 ? -11.554 -0.299 -4.481 1.00 86.56 224 GLU A C 1
ATOM 1872 O O . GLU A 1 224 ? -10.928 -1.161 -5.093 1.00 86.56 224 GLU A O 1
ATOM 1877 N N . LYS A 1 225 ? -12.874 -0.392 -4.258 1.00 82.50 225 LYS A N 1
ATOM 1878 C CA . LYS A 1 225 ? -13.682 -1.566 -4.656 1.00 82.50 225 LYS A CA 1
ATOM 1879 C C . LYS A 1 225 ? -13.040 -2.900 -4.218 1.00 82.50 225 LYS A C 1
ATOM 1881 O O . LYS A 1 225 ? -12.881 -3.809 -5.025 1.00 82.50 225 LYS A O 1
ATOM 1886 N N . ASP A 1 226 ? -12.598 -2.969 -2.960 1.00 75.00 226 ASP A N 1
ATOM 1887 C CA . ASP A 1 226 ? -11.873 -4.100 -2.346 1.00 75.00 226 ASP A CA 1
ATOM 1888 C C . ASP A 1 226 ? -10.491 -4.430 -2.946 1.00 75.00 226 ASP A C 1
ATOM 1890 O O . ASP A 1 226 ? -9.789 -5.314 -2.450 1.00 75.00 226 ASP A O 1
ATOM 1894 N N . ARG A 1 227 ? -10.036 -3.684 -3.960 1.00 77.12 227 ARG A N 1
ATOM 1895 C CA . ARG A 1 227 ? -8.662 -3.760 -4.457 1.00 77.12 227 ARG A CA 1
ATOM 1896 C C . ARG A 1 227 ? -7.754 -2.939 -3.558 1.00 77.12 227 ARG A C 1
ATOM 1898 O O . ARG A 1 227 ? -7.978 -1.745 -3.374 1.00 77.12 227 ARG A O 1
ATOM 1905 N N . LEU A 1 228 ? -6.703 -3.562 -3.040 1.00 80.06 228 LEU A N 1
ATOM 1906 C CA . LEU A 1 228 ? -5.679 -2.862 -2.280 1.00 80.06 228 LEU A CA 1
ATOM 1907 C C . LEU A 1 228 ? -4.930 -1.884 -3.196 1.00 80.06 228 LEU A C 1
ATOM 1909 O O . LEU A 1 228 ? -4.379 -2.288 -4.217 1.00 80.06 228 LEU A O 1
ATOM 1913 N N . LEU A 1 229 ? -4.939 -0.601 -2.839 1.00 78.19 229 LEU A N 1
ATOM 1914 C CA . LEU A 1 229 ? -4.203 0.460 -3.530 1.00 78.19 229 LEU A CA 1
ATOM 1915 C C . LEU A 1 229 ? -2.887 0.771 -2.834 1.00 78.19 229 LEU A C 1
ATOM 1917 O O . LEU A 1 229 ? -1.882 1.023 -3.496 1.00 78.19 229 LEU A O 1
ATOM 1921 N N . ALA A 1 230 ? -2.892 0.772 -1.503 1.00 78.06 230 ALA A N 1
ATOM 1922 C CA . ALA A 1 230 ? -1.688 1.008 -0.733 1.00 78.06 230 ALA A CA 1
ATOM 1923 C C . ALA A 1 230 ? -1.742 0.384 0.654 1.00 78.06 230 ALA A C 1
ATOM 1925 O O . ALA A 1 230 ? -2.808 0.226 1.249 1.00 78.06 230 ALA A O 1
ATOM 1926 N N . VAL A 1 231 ? -0.557 0.088 1.174 1.00 79.69 231 VAL A N 1
ATOM 1927 C CA . VAL A 1 231 ? -0.317 -0.244 2.576 1.00 79.69 231 VAL A CA 1
ATOM 1928 C C . VAL A 1 231 ? 0.709 0.734 3.090 1.00 79.69 231 VAL A C 1
ATOM 1930 O O . VAL A 1 231 ? 1.763 0.884 2.478 1.00 79.69 231 VAL A O 1
ATOM 1933 N N . SER A 1 232 ? 0.438 1.373 4.217 1.00 76.94 232 SER A N 1
ATOM 1934 C CA . SER A 1 232 ? 1.469 2.078 4.948 1.00 76.94 232 SER A CA 1
ATOM 1935 C C . SER A 1 232 ? 1.647 1.535 6.348 1.00 76.94 232 SER A C 1
ATOM 1937 O O . SER A 1 232 ? 0.705 1.031 6.953 1.00 76.94 232 SER A O 1
ATOM 1939 N N . HIS A 1 233 ? 2.882 1.593 6.831 1.00 76.19 233 HIS A N 1
ATOM 1940 C CA . HIS A 1 233 ? 3.234 1.181 8.180 1.00 76.19 233 HIS A CA 1
ATOM 1941 C C . HIS A 1 233 ? 4.022 2.298 8.855 1.00 76.19 233 HIS A C 1
ATOM 1943 O O . HIS A 1 233 ? 5.084 2.695 8.364 1.00 76.19 233 HIS A O 1
ATOM 1949 N N . ALA A 1 234 ? 3.484 2.809 9.954 1.00 72.44 234 ALA A N 1
ATOM 1950 C CA . ALA A 1 234 ? 4.020 3.902 10.736 1.00 72.44 234 ALA A CA 1
ATOM 1951 C C . ALA A 1 234 ? 4.653 3.354 12.019 1.00 72.44 234 ALA A C 1
ATOM 1953 O O . ALA A 1 234 ? 3.976 2.800 12.880 1.00 72.44 234 ALA A O 1
ATOM 1954 N N . VAL A 1 235 ? 5.966 3.542 12.157 1.00 67.00 235 VAL A N 1
ATOM 1955 C CA . VAL A 1 235 ? 6.703 3.195 13.376 1.00 67.00 235 VAL A CA 1
ATOM 1956 C C . VAL A 1 235 ? 7.021 4.479 14.123 1.00 67.00 235 VAL A C 1
ATOM 1958 O O . VAL A 1 235 ? 7.803 5.310 13.647 1.00 67.00 235 VAL A O 1
ATOM 1961 N N . ALA A 1 236 ? 6.417 4.641 15.298 1.00 61.62 236 ALA A N 1
ATOM 1962 C CA . ALA A 1 236 ? 6.773 5.711 16.216 1.00 61.62 236 ALA A CA 1
ATOM 1963 C C . ALA A 1 236 ? 8.152 5.419 16.829 1.00 61.62 236 ALA A C 1
ATOM 1965 O O . ALA A 1 236 ? 8.365 4.372 17.437 1.00 61.62 236 ALA A O 1
ATOM 1966 N N . GLN A 1 237 ? 9.098 6.343 16.669 1.00 60.38 237 GLN A N 1
ATOM 1967 C CA . GLN A 1 237 ? 10.364 6.347 17.398 1.00 60.38 237 GLN A CA 1
ATOM 1968 C C . GLN A 1 237 ? 10.424 7.549 18.336 1.00 60.38 237 GLN A C 1
ATOM 1970 O O . GLN A 1 237 ? 9.725 8.541 18.142 1.00 60.38 237 GLN A O 1
ATOM 1975 N N . THR A 1 238 ? 11.313 7.488 19.330 1.00 53.19 238 THR A N 1
ATOM 1976 C CA . THR A 1 238 ? 11.457 8.504 20.391 1.00 53.19 238 THR A CA 1
ATOM 1977 C C . THR A 1 238 ? 11.658 9.934 19.879 1.00 53.19 238 THR A C 1
ATOM 1979 O O . THR A 1 238 ? 11.406 10.880 20.616 1.00 53.19 238 THR A O 1
ATOM 1982 N N . SER A 1 239 ? 12.100 10.112 18.630 1.00 46.44 239 SER A N 1
ATOM 1983 C CA . SER A 1 239 ? 12.365 11.425 18.030 1.00 46.44 239 SER A CA 1
ATOM 1984 C C . SER A 1 239 ? 11.831 11.609 16.603 1.00 46.44 239 SER A C 1
ATOM 1986 O O . SER A 1 239 ? 12.063 12.666 16.015 1.00 46.44 239 SER A O 1
ATOM 1988 N N . TYR A 1 240 ? 11.124 10.638 16.011 1.00 52.16 240 TYR A N 1
ATOM 1989 C CA . TYR A 1 240 ? 10.552 10.770 14.662 1.00 52.16 240 TYR A CA 1
ATOM 1990 C C . TYR A 1 240 ? 9.495 9.697 14.356 1.00 52.16 240 TYR A C 1
ATOM 1992 O O . TYR A 1 240 ? 9.489 8.634 14.971 1.00 52.16 240 TYR A O 1
ATOM 2000 N N . LEU A 1 241 ? 8.616 9.974 13.387 1.00 54.53 241 LEU A N 1
ATOM 2001 C CA . LEU A 1 241 ? 7.674 8.997 12.839 1.00 54.53 241 LEU A CA 1
ATOM 2002 C C . LEU A 1 241 ? 8.212 8.524 11.488 1.00 54.53 241 LEU A C 1
ATOM 2004 O O . LEU A 1 241 ? 8.453 9.329 10.590 1.00 54.53 241 LEU A O 1
ATOM 2008 N N . GLN A 1 242 ? 8.423 7.225 11.318 1.00 60.75 242 GLN A N 1
ATOM 2009 C CA . GLN A 1 242 ? 8.795 6.696 10.009 1.00 60.75 242 GLN A CA 1
ATOM 2010 C C . GLN A 1 242 ? 7.612 5.953 9.401 1.00 60.75 242 GLN A C 1
ATOM 2012 O O . GLN A 1 242 ? 7.214 4.918 9.929 1.00 60.75 242 GLN A O 1
ATOM 2017 N N . GLU A 1 243 ? 7.077 6.471 8.294 1.00 62.53 243 GLU A N 1
ATOM 2018 C CA . GLU A 1 243 ? 6.010 5.823 7.529 1.00 62.53 243 GLU A CA 1
ATOM 2019 C C . GLU A 1 243 ? 6.584 5.228 6.241 1.00 62.53 243 GLU A C 1
ATOM 2021 O O . GLU A 1 243 ? 7.209 5.905 5.428 1.00 62.53 243 GLU A O 1
ATOM 2026 N N . TRP A 1 244 ? 6.389 3.932 6.053 1.00 62.66 244 TRP A N 1
ATOM 2027 C CA . TRP A 1 244 ? 6.681 3.259 4.792 1.00 62.66 244 TRP A CA 1
ATOM 2028 C C . TRP A 1 244 ? 5.393 3.168 3.997 1.00 62.66 244 TRP A C 1
ATOM 2030 O O . TRP A 1 244 ? 4.414 2.710 4.571 1.00 62.66 244 TRP A O 1
ATOM 2040 N N . ILE A 1 245 ? 5.378 3.564 2.720 1.00 63.06 245 ILE A N 1
ATOM 2041 C CA . ILE A 1 245 ? 4.179 3.466 1.878 1.00 63.06 245 ILE A CA 1
ATOM 2042 C C . ILE A 1 245 ? 4.480 2.554 0.692 1.00 63.06 245 ILE A C 1
ATOM 2044 O O . ILE A 1 245 ? 5.379 2.788 -0.116 1.00 63.06 245 ILE A O 1
ATOM 2048 N N . TYR A 1 246 ? 3.688 1.504 0.590 1.00 68.19 246 TYR A N 1
ATOM 2049 C CA . TYR A 1 246 ? 3.722 0.522 -0.472 1.00 68.19 246 TYR A CA 1
ATOM 2050 C C . TYR A 1 246 ? 2.489 0.723 -1.331 1.00 68.19 246 TYR A C 1
ATOM 2052 O O . TYR A 1 246 ? 1.375 0.744 -0.816 1.00 68.19 246 TYR A O 1
ATOM 2060 N N . ILE A 1 247 ? 2.690 0.883 -2.629 1.00 64.94 247 ILE A N 1
ATOM 2061 C CA . ILE A 1 247 ? 1.640 1.104 -3.611 1.00 64.94 247 ILE A CA 1
ATOM 2062 C C . ILE A 1 247 ? 1.455 -0.187 -4.402 1.00 64.94 247 ILE A C 1
ATOM 2064 O O . ILE A 1 247 ? 2.418 -0.784 -4.880 1.00 64.94 247 ILE A O 1
ATOM 2068 N N . TYR A 1 248 ? 0.206 -0.606 -4.548 1.00 64.50 248 TYR A N 1
ATOM 2069 C CA . TYR A 1 248 ? -0.175 -1.767 -5.335 1.00 64.50 248 TYR A CA 1
ATOM 2070 C C . TYR A 1 248 ? -0.793 -1.305 -6.655 1.00 64.50 248 TYR A C 1
ATOM 2072 O O . TYR A 1 248 ? -1.808 -0.606 -6.665 1.00 64.50 248 TYR A O 1
ATOM 2080 N N . LEU A 1 249 ? -0.186 -1.704 -7.774 1.00 56.81 249 LEU A N 1
ATOM 2081 C CA . LEU A 1 249 ? -0.707 -1.451 -9.121 1.00 56.81 249 LEU A CA 1
ATOM 2082 C C . LEU A 1 249 ? -1.050 -2.803 -9.745 1.00 56.81 249 LEU A C 1
ATOM 2084 O O . LEU A 1 249 ? -0.164 -3.638 -9.900 1.00 56.81 249 LEU A O 1
ATOM 2088 N N . ASP A 1 250 ? -2.328 -3.053 -10.032 1.00 55.12 250 ASP A N 1
ATOM 2089 C CA . ASP A 1 250 ? -2.812 -4.288 -10.673 1.00 55.12 250 ASP A CA 1
ATOM 2090 C C . ASP A 1 250 ? -2.258 -5.590 -10.056 1.00 55.12 250 ASP A C 1
ATOM 2092 O O . ASP A 1 250 ? -1.838 -6.518 -10.743 1.00 55.12 250 ASP A O 1
ATOM 2096 N N . GLY A 1 251 ? -2.232 -5.653 -8.718 1.00 51.06 251 GLY A N 1
ATOM 2097 C CA . GLY A 1 251 ? -1.737 -6.815 -7.965 1.00 51.06 251 GLY A CA 1
ATOM 2098 C C . GLY A 1 251 ? -0.211 -6.890 -7.819 1.00 51.06 251 GLY A C 1
ATOM 2099 O O . GLY A 1 251 ? 0.299 -7.842 -7.228 1.00 51.06 251 GLY A O 1
ATOM 2100 N N . LYS A 1 252 ? 0.528 -5.889 -8.310 1.00 57.03 252 LYS A N 1
ATOM 2101 C CA . LYS A 1 252 ? 1.992 -5.793 -8.229 1.00 57.03 252 LYS A CA 1
ATOM 2102 C C . LYS A 1 252 ? 2.410 -4.774 -7.167 1.00 57.03 252 LYS A C 1
ATOM 2104 O O . LYS A 1 252 ? 1.840 -3.690 -7.085 1.00 57.03 252 LYS A O 1
ATOM 2109 N N . LEU A 1 253 ? 3.424 -5.120 -6.374 1.00 57.47 253 LEU A N 1
ATOM 2110 C CA . LEU A 1 253 ? 3.958 -4.293 -5.289 1.00 57.47 253 LEU A CA 1
ATOM 2111 C C . LEU A 1 253 ? 5.028 -3.317 -5.798 1.00 57.47 253 LEU A C 1
ATOM 2113 O O . LEU A 1 253 ? 6.044 -3.736 -6.353 1.00 57.47 253 LEU A O 1
ATOM 2117 N N . TYR A 1 254 ? 4.838 -2.034 -5.515 1.00 58.19 254 TYR A N 1
ATOM 2118 C CA . TYR A 1 254 ? 5.811 -0.963 -5.709 1.00 58.19 254 TYR A CA 1
ATOM 2119 C C . TYR A 1 254 ? 6.068 -0.305 -4.349 1.00 58.19 254 TYR A C 1
ATOM 2121 O O . TYR A 1 254 ? 5.131 0.048 -3.640 1.00 58.19 254 TYR A O 1
ATOM 2129 N N . SER A 1 255 ? 7.326 -0.156 -3.932 1.00 55.91 255 SER A N 1
ATOM 2130 C CA . SER A 1 255 ? 7.662 0.410 -2.616 1.00 55.91 255 SER A CA 1
ATOM 2131 C C . SER A 1 255 ? 8.266 1.806 -2.737 1.00 55.91 255 SER A C 1
ATOM 2133 O O . SER A 1 255 ? 9.214 1.993 -3.503 1.00 55.91 255 SER A O 1
ATOM 2135 N N . GLY A 1 256 ? 7.783 2.753 -1.929 1.00 52.16 256 GLY A N 1
ATOM 2136 C CA . GLY A 1 256 ? 8.438 4.035 -1.677 1.00 52.16 256 GLY A CA 1
ATOM 2137 C C . GLY A 1 256 ? 8.738 4.207 -0.185 1.00 52.16 256 GLY A C 1
ATOM 2138 O O . GLY A 1 256 ? 7.890 3.959 0.673 1.00 52.16 256 GLY A O 1
ATOM 2139 N N . ARG A 1 257 ? 9.956 4.634 0.160 1.00 51.41 257 ARG A N 1
ATOM 2140 C CA . ARG A 1 257 ? 10.283 5.029 1.538 1.00 51.41 257 ARG A CA 1
ATOM 2141 C C . ARG A 1 257 ? 9.845 6.474 1.782 1.00 51.41 257 ARG A C 1
ATOM 2143 O O . ARG A 1 257 ? 10.156 7.346 0.978 1.00 51.41 257 ARG A O 1
ATOM 2150 N N . PHE A 1 258 ? 9.208 6.743 2.922 1.00 47.72 258 PHE A N 1
ATOM 2151 C CA . PHE A 1 258 ? 9.018 8.101 3.433 1.00 47.72 258 PHE A CA 1
ATOM 2152 C C . PHE A 1 258 ? 9.673 8.203 4.826 1.00 47.72 258 PHE A C 1
ATOM 2154 O O . PHE A 1 258 ? 9.700 7.251 5.608 1.00 47.72 258 PHE A O 1
ATOM 2161 N N . ARG A 1 259 ? 10.312 9.336 5.137 1.00 46.31 259 ARG A N 1
ATOM 2162 C CA . ARG A 1 259 ? 10.849 9.632 6.478 1.00 46.31 259 ARG A CA 1
ATOM 2163 C C . ARG A 1 259 ? 10.226 10.943 6.955 1.00 46.31 259 ARG A C 1
ATOM 2165 O O . ARG A 1 259 ? 10.299 11.940 6.243 1.00 46.31 259 ARG A O 1
ATOM 2172 N N . MET A 1 260 ? 9.641 10.970 8.153 1.00 40.28 260 MET A N 1
ATOM 2173 C CA . MET A 1 260 ? 9.105 12.200 8.750 1.00 40.28 260 MET A CA 1
ATOM 2174 C C . MET A 1 260 ? 9.831 12.494 10.066 1.00 40.28 260 MET A C 1
ATOM 2176 O O . MET A 1 260 ? 9.668 11.780 11.050 1.00 40.28 260 MET A O 1
ATOM 2180 N N . LYS A 1 261 ? 10.653 13.550 10.125 1.00 35.66 261 LYS A N 1
ATOM 2181 C CA . LYS A 1 261 ? 11.253 13.985 11.400 1.00 35.66 261 LYS A CA 1
ATOM 2182 C C . LYS A 1 261 ? 10.199 14.701 12.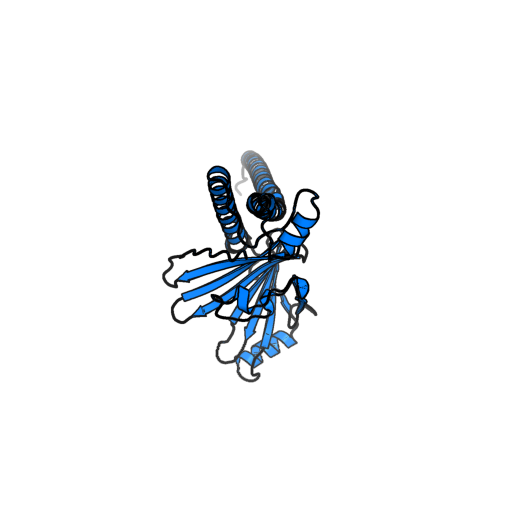251 1.00 35.66 261 LYS A C 1
ATOM 2184 O O . LYS A 1 261 ? 9.434 15.506 11.726 1.00 35.66 261 LYS A O 1
ATOM 2189 N N . SER A 1 262 ? 10.201 14.454 13.567 1.00 32.50 262 SER A N 1
ATOM 2190 C CA . SER A 1 262 ? 9.210 14.986 14.531 1.00 32.50 262 SER A CA 1
ATOM 2191 C C . SER A 1 262 ? 9.158 16.518 14.646 1.00 32.50 262 SER A C 1
ATOM 2193 O O . SER A 1 262 ? 8.243 17.055 15.257 1.00 32.50 262 SER A O 1
ATOM 2195 N N . ALA A 1 263 ? 10.092 17.242 14.025 1.00 28.95 263 ALA A N 1
ATOM 2196 C CA . ALA A 1 263 ? 10.183 18.702 14.076 1.00 28.95 263 ALA A CA 1
ATOM 2197 C C . ALA A 1 263 ? 9.437 19.425 12.929 1.00 28.95 263 ALA A C 1
ATOM 2199 O O . ALA A 1 263 ? 9.816 20.529 12.547 1.00 28.95 263 ALA A O 1
ATOM 2200 N N . GLY A 1 264 ? 8.420 18.800 12.322 1.00 30.19 264 GLY A N 1
ATOM 2201 C CA . GLY A 1 264 ? 7.593 19.429 11.278 1.00 30.19 264 GLY A CA 1
ATOM 2202 C C . GLY A 1 264 ? 8.278 19.611 9.916 1.00 30.19 264 GLY A C 1
ATOM 2203 O O . GLY A 1 264 ? 7.694 20.193 9.005 1.00 30.19 264 GLY A O 1
ATOM 2204 N N . LYS A 1 265 ? 9.502 19.096 9.742 1.00 30.69 265 LYS A N 1
ATOM 2205 C CA . LYS A 1 265 ? 10.207 19.098 8.456 1.00 30.69 265 LYS A CA 1
ATOM 2206 C C . LYS A 1 265 ? 10.092 17.715 7.816 1.00 30.69 265 LYS A C 1
ATOM 2208 O O . LYS A 1 265 ? 10.736 16.759 8.252 1.00 30.69 265 LYS A O 1
ATOM 2213 N N . ILE A 1 266 ? 9.248 17.612 6.791 1.00 39.03 266 ILE A N 1
ATOM 2214 C CA . ILE A 1 266 ? 9.113 16.404 5.971 1.00 39.03 266 ILE A CA 1
ATOM 2215 C C . ILE A 1 266 ? 10.378 16.287 5.106 1.00 39.03 266 ILE A C 1
ATOM 2217 O O . ILE A 1 266 ? 10.533 17.001 4.118 1.00 39.03 266 ILE A O 1
ATOM 2221 N N . GLU A 1 267 ? 11.300 15.399 5.474 1.00 40.25 267 GLU A N 1
ATOM 2222 C CA . GLU A 1 267 ? 12.432 15.021 4.621 1.00 40.25 267 GLU A CA 1
ATOM 2223 C C . GLU A 1 267 ? 12.001 13.838 3.737 1.00 40.25 267 GLU A C 1
ATOM 2225 O O . GLU A 1 267 ? 12.193 12.671 4.078 1.00 40.25 267 GLU A O 1
ATOM 2230 N N . ARG A 1 268 ? 11.370 14.139 2.593 1.00 44.41 268 ARG A N 1
ATOM 2231 C CA . ARG A 1 268 ? 10.981 13.124 1.599 1.00 44.41 268 ARG A CA 1
ATOM 2232 C C . ARG A 1 268 ? 12.233 12.563 0.912 1.00 44.41 268 ARG A C 1
ATOM 2234 O O . ARG A 1 268 ? 12.712 13.142 -0.056 1.00 44.41 268 ARG A O 1
ATOM 2241 N N . ASN A 1 269 ? 12.738 11.424 1.380 1.00 40.88 269 ASN A N 1
ATOM 2242 C CA . ASN A 1 269 ? 13.711 10.621 0.635 1.00 40.88 269 ASN A CA 1
ATOM 2243 C C . ASN A 1 269 ? 12.992 9.439 -0.007 1.00 40.88 269 ASN A C 1
ATOM 2245 O O . ASN A 1 269 ? 12.812 8.398 0.621 1.00 40.88 269 ASN A O 1
ATOM 2249 N N . LEU A 1 270 ? 12.564 9.637 -1.253 1.00 39.94 270 LEU A N 1
ATOM 2250 C CA . LEU A 1 270 ? 11.989 8.591 -2.087 1.00 39.94 270 LEU A CA 1
ATOM 2251 C C . LEU A 1 270 ? 13.116 7.715 -2.653 1.00 39.94 270 LEU A C 1
ATOM 2253 O O . LEU A 1 270 ? 13.580 7.916 -3.781 1.00 39.94 270 LEU A O 1
ATOM 2257 N N . ASP A 1 271 ? 13.559 6.755 -1.848 1.00 40.62 271 ASP A N 1
ATOM 2258 C CA . ASP A 1 271 ? 14.421 5.673 -2.311 1.00 40.62 271 ASP A CA 1
ATOM 2259 C C . ASP A 1 271 ? 13.535 4.618 -2.979 1.00 40.62 271 ASP A C 1
ATOM 2261 O O . ASP A 1 271 ? 12.744 3.939 -2.321 1.00 40.62 271 ASP A O 1
ATOM 2265 N N . TYR A 1 272 ? 13.631 4.524 -4.305 1.00 43.78 272 TYR A N 1
ATOM 2266 C CA . TYR A 1 272 ? 12.967 3.474 -5.067 1.00 43.78 272 TYR A CA 1
ATOM 2267 C C . TYR A 1 272 ? 13.955 2.342 -5.304 1.00 43.78 272 TYR A C 1
ATOM 2269 O O . TYR A 1 272 ? 14.922 2.498 -6.053 1.00 43.78 272 TYR A O 1
ATOM 2277 N N . HIS A 1 273 ? 13.684 1.191 -4.705 1.00 40.50 273 HIS A N 1
ATOM 2278 C CA . HIS A 1 273 ? 14.397 -0.035 -5.024 1.00 40.50 273 HIS A CA 1
ATOM 2279 C C . HIS A 1 273 ? 13.700 -0.712 -6.211 1.00 40.50 273 HIS A C 1
ATOM 2281 O O . HIS A 1 273 ? 12.770 -1.499 -6.050 1.00 40.50 273 HIS A O 1
ATOM 2287 N N . TYR A 1 274 ? 14.140 -0.360 -7.421 1.00 38.34 274 TYR A N 1
ATOM 2288 C CA . TYR A 1 274 ? 13.860 -1.124 -8.635 1.00 38.34 274 TYR A CA 1
ATOM 2289 C C . TYR A 1 274 ? 15.083 -1.991 -8.930 1.00 38.34 274 TYR A C 1
ATOM 2291 O O . TYR A 1 274 ? 16.033 -1.520 -9.547 1.00 38.34 274 TYR A O 1
ATOM 2299 N N . GLU A 1 275 ? 15.076 -3.240 -8.477 1.00 35.31 275 GLU A N 1
ATOM 2300 C CA . GLU A 1 275 ? 15.981 -4.264 -9.025 1.00 35.31 275 GLU A CA 1
ATOM 2301 C C . GLU A 1 275 ? 15.268 -5.102 -10.082 1.00 35.31 275 GLU A C 1
ATOM 2303 O O . GLU A 1 275 ? 14.061 -5.354 -9.879 1.00 35.31 275 GLU A O 1
#

pLDDT: mean 70.32, std 20.62, range [28.95, 97.12]

Foldseek 3Di:
DDDDDVVVVVVVVVVVVVVVVVVVVVVVVVVVVVVCCLQVLLVVLVVLVLVLCVQVQLQQADDPQPVNNVVSVVDPNGHHDDPDGDGDPVSVVSSVVSVVVSVVSVVVVVCCQPPVFAWPPPPKWKAQDKDFDFQPVSQDDDVVLVPPPPPDDDSVLRTQFIGGDDDTPPPVLVVVLVCQLVQVDAKGWMWIWIATPVRQKIKIWIKMAHNPVRIDTFKIFIDGPRGTQWIWGWDDDPFFIWIWIWGARPSHIWTFGWTGGPPRDGPRDGDGDDD

Organism: NCBI:txid2023197

Secondary structure (DSSP, 8-state):
-PPPPHHHHHHHHHHHHHHHHHHHHHHHHHHHHHHHHHHHHHHHHHHHHHHHHHHHHHTTB---SHHHHHHHTTSTT----BSS-PPPHHHHHHHHHHHHHHHHHHHHHHHIIIIIS-B-TT-PEEESEEEEEEPPTTTS--HHHH-TT-S---GGGGEEEEEEES-TT-HHHHHHHHHHHTTSSS-EEEEEEEEBTTSSEEEEEEEEE-TTTS-EEEEEEEEETTEEEEEEEEEEETTEEEEEEEEEETTEEEEEE-EEETTS-EE--------

InterPro domains:
  IPR025582 YARHG domain [PF13308] (39-102)
  IPR025582 YARHG domain [SM01324] (25-103)
  IPR038434 YARHG domain superfamily [G3DSA:1.20.58.1690] (26-102)

Sequence (275 aa):
MRRENPETEISKMRIIRRSQRIATLLFAISCISFSLYSEIGNNRLEELILKRNELFARRGYKFKNGILYSHFREFDWYRPREKEVALSQEDKKRAEELLKSEKELSSRYADFLTDEIQWKEGEGEYFGTAEKTAIPQEHRRNPALLTETIPYRSEDFFTASIRPIGNGNDPKLFDSIRAAKKGELDSVRYFIRTYSKDGRYARLWQCYADSIQQELCDTKFVLEKDRLLAVSHAVAQTSYLQEWIYIYLDGKLYSGRFRMKSAGKIERNLDYHYE